Protein AF-E9DDP8-F1 (afdb_monomer_lite)

InterPro domains:
  IPR029489 O-GlcNAc transferase, C-terminal [PF13844] (54-257)

Radius of gyration: 19.77 Å; chains: 1; bounding box: 50×33×63 Å

Sequence (279 aa):
MRMNGVYGERIVFTRHTFFCCDHRQSAPDAQGKRLTWEEEQRNRWEMRKELFPNLPDDTIIFGNFNQLYKIEPTTFRSWLRILARIPNAILWLLRFPDLGEQNLRQSAVAWAGEGTASRIIFTDVAPKHAHISRARICDLFLDTPECNAHTTSADILWSGTPLITLPRYKYKMCSRMASSILTSALPQNAAGREAAAELITSSEEEYENNAIRLGLDMKYDPNGSGRARGRLFELRKMLFLNRWESKLFDTRRWVNDVETAYEAVWRKWVKGEEGDIWL

Structure (mmCIF, N/CA/C/O backbone):
data_AF-E9DDP8-F1
#
_entry.id   AF-E9DDP8-F1
#
loop_
_atom_site.group_PDB
_atom_site.id
_atom_site.type_symbol
_atom_site.label_atom_id
_atom_site.label_alt_id
_atom_site.label_comp_id
_atom_site.label_asym_id
_atom_site.label_entity_id
_atom_site.label_seq_id
_atom_site.pdbx_PDB_ins_code
_atom_site.Cartn_x
_atom_site.Cartn_y
_atom_site.Cartn_z
_atom_site.occupancy
_atom_site.B_iso_or_equiv
_atom_site.auth_seq_id
_atom_site.auth_comp_id
_atom_site.auth_asym_id
_atom_site.auth_atom_id
_atom_site.pdbx_PDB_model_num
ATOM 1 N N . MET A 1 1 ? 14.170 7.095 -18.918 1.00 47.56 1 MET A N 1
ATOM 2 C CA . MET A 1 1 ? 15.334 7.419 -18.057 1.00 47.56 1 MET A CA 1
ATOM 3 C C . MET A 1 1 ? 16.293 6.240 -18.147 1.00 47.56 1 MET A C 1
ATOM 5 O O . MET A 1 1 ? 15.851 5.138 -17.863 1.00 47.56 1 MET A O 1
ATOM 9 N N . ARG A 1 2 ? 17.529 6.412 -18.636 1.00 48.56 2 ARG A N 1
ATOM 10 C CA . ARG A 1 2 ? 18.454 5.277 -18.827 1.00 48.56 2 ARG A CA 1
ATOM 11 C C . ARG A 1 2 ? 18.944 4.773 -17.464 1.00 48.56 2 ARG A C 1
ATOM 13 O O . ARG A 1 2 ? 19.494 5.561 -16.702 1.00 48.56 2 ARG A O 1
ATOM 20 N N . MET A 1 3 ? 18.760 3.487 -17.171 1.00 61.06 3 MET A N 1
ATOM 21 C CA . MET A 1 3 ? 19.266 2.809 -15.962 1.00 61.06 3 MET A CA 1
ATOM 22 C C . MET A 1 3 ? 20.751 2.408 -16.087 1.00 61.06 3 MET A C 1
ATOM 24 O O . MET A 1 3 ? 21.215 1.492 -15.409 1.00 61.06 3 MET A O 1
ATOM 28 N N . ASN A 1 4 ? 21.491 3.082 -16.975 1.00 57.47 4 ASN A N 1
ATOM 29 C CA . ASN A 1 4 ? 22.852 2.724 -17.358 1.00 57.47 4 ASN A CA 1
ATOM 30 C C . ASN A 1 4 ? 23.760 2.579 -16.128 1.00 57.47 4 ASN A C 1
ATOM 32 O O . ASN A 1 4 ? 23.922 3.528 -15.363 1.00 57.47 4 ASN A O 1
ATOM 36 N N . GLY A 1 5 ? 24.372 1.401 -15.988 1.00 70.75 5 GLY A N 1
ATOM 37 C CA . GLY A 1 5 ? 25.417 1.117 -15.002 1.00 70.75 5 GLY A CA 1
ATOM 38 C C . GLY A 1 5 ? 24.956 0.467 -13.695 1.00 70.75 5 GLY A C 1
ATOM 39 O O . GLY A 1 5 ? 25.817 0.102 -12.904 1.00 70.75 5 GLY A O 1
ATOM 40 N N . VAL A 1 6 ? 23.647 0.299 -13.455 1.00 85.50 6 VAL A N 1
ATOM 41 C CA . VAL A 1 6 ? 23.146 -0.404 -12.248 1.00 85.50 6 VAL A CA 1
ATOM 42 C C . VAL A 1 6 ? 22.819 -1.873 -12.520 1.00 85.50 6 VAL A C 1
ATOM 44 O O . VAL A 1 6 ? 23.045 -2.717 -11.660 1.00 85.50 6 VAL A O 1
ATOM 47 N N . TYR A 1 7 ? 22.309 -2.175 -13.712 1.00 88.12 7 TYR A N 1
ATOM 48 C CA . TYR A 1 7 ? 22.003 -3.533 -14.161 1.00 88.12 7 TYR A CA 1
ATOM 49 C C . TYR A 1 7 ? 22.984 -3.919 -15.265 1.00 88.12 7 TYR A C 1
ATOM 51 O O . TYR A 1 7 ? 23.282 -3.096 -16.137 1.00 88.12 7 TYR A O 1
ATOM 59 N N . GLY A 1 8 ? 23.514 -5.142 -15.197 1.00 90.06 8 GLY A N 1
ATOM 60 C CA . GLY A 1 8 ? 24.380 -5.687 -16.248 1.00 90.06 8 GLY A CA 1
ATOM 61 C C . GLY A 1 8 ? 23.575 -6.121 -17.474 1.00 90.06 8 GLY A C 1
ATOM 62 O O . GLY A 1 8 ? 24.086 -6.153 -18.590 1.00 90.06 8 GLY A O 1
ATOM 63 N N . GLU A 1 9 ? 22.298 -6.418 -17.261 1.00 91.38 9 GLU A N 1
ATOM 64 C CA . GLU A 1 9 ? 21.330 -6.830 -18.259 1.00 91.38 9 GLU A CA 1
ATOM 65 C C . GLU A 1 9 ? 20.768 -5.638 -19.046 1.00 91.38 9 GLU A C 1
ATOM 67 O O . GLU A 1 9 ? 20.687 -4.506 -18.561 1.00 91.38 9 GLU A O 1
ATOM 72 N N . ARG A 1 10 ? 20.307 -5.909 -20.272 1.00 91.50 10 ARG A N 1
ATOM 73 C CA . ARG A 1 10 ? 19.434 -4.985 -21.009 1.00 91.50 10 ARG A CA 1
ATOM 74 C C . ARG A 1 10 ? 18.014 -5.115 -20.487 1.00 91.50 10 ARG A C 1
ATOM 76 O O . ARG A 1 10 ? 17.553 -6.220 -20.207 1.00 91.50 10 ARG A O 1
ATOM 83 N N . ILE A 1 11 ? 17.312 -3.995 -20.386 1.00 91.94 11 ILE A N 1
ATOM 84 C CA . ILE A 1 11 ? 16.021 -3.958 -19.700 1.00 91.94 11 ILE A CA 1
ATOM 85 C C . ILE A 1 11 ? 14.883 -3.859 -20.705 1.00 91.94 11 ILE A C 1
ATOM 87 O O . ILE A 1 11 ? 14.923 -3.071 -21.650 1.00 91.94 11 ILE A O 1
ATOM 91 N N . VAL A 1 12 ? 13.841 -4.652 -20.467 1.00 93.38 12 VAL A N 1
ATOM 92 C CA . VAL A 1 12 ? 12.552 -4.530 -21.146 1.00 93.38 12 VAL A CA 1
ATOM 93 C C . VAL A 1 12 ? 11.610 -3.739 -20.244 1.00 93.38 12 VAL A C 1
ATOM 95 O O . VAL A 1 12 ? 11.222 -4.199 -19.172 1.00 93.38 12 VAL A O 1
ATOM 98 N N . PHE A 1 13 ? 11.235 -2.544 -20.684 1.00 92.56 13 PHE A N 1
ATOM 99 C CA . PHE A 1 13 ? 10.266 -1.690 -20.012 1.00 92.56 13 PHE A CA 1
ATOM 100 C C . PHE A 1 13 ? 8.867 -1.993 -20.549 1.00 92.56 13 PHE A C 1
ATOM 102 O O . PHE A 1 13 ? 8.567 -1.727 -21.714 1.00 92.56 13 PHE A O 1
ATOM 109 N N . THR A 1 14 ? 8.018 -2.568 -19.697 1.00 89.31 14 THR A N 1
ATOM 110 C CA . THR A 1 14 ? 6.622 -2.870 -20.029 1.00 89.31 14 THR A CA 1
ATOM 111 C C . THR A 1 14 ? 5.736 -1.628 -19.907 1.00 89.31 14 THR A C 1
ATOM 113 O O . THR A 1 14 ? 6.066 -0.680 -19.195 1.00 89.31 14 THR A O 1
ATOM 116 N N . ARG A 1 15 ? 4.581 -1.633 -20.585 1.00 90.81 15 ARG A N 1
ATOM 117 C CA . ARG A 1 15 ? 3.687 -0.461 -20.698 1.00 90.81 15 ARG A CA 1
ATOM 118 C C . ARG A 1 15 ? 3.097 0.034 -19.377 1.00 90.81 15 ARG A C 1
ATOM 120 O O . ARG A 1 15 ? 2.822 1.220 -19.234 1.00 90.81 15 ARG A O 1
ATOM 127 N N . HIS A 1 16 ? 2.840 -0.877 -18.441 1.00 89.38 16 HIS A N 1
ATOM 128 C CA . HIS A 1 16 ? 2.130 -0.578 -17.194 1.00 89.38 16 HIS A CA 1
ATOM 129 C C . HIS A 1 16 ? 2.924 -1.062 -15.977 1.00 89.38 16 HIS A C 1
ATOM 131 O O . HIS A 1 16 ? 3.622 -0.292 -15.319 1.00 89.38 16 HIS A O 1
ATOM 137 N N . THR A 1 17 ? 2.859 -2.362 -15.698 1.00 91.44 17 THR A N 1
ATOM 138 C CA . THR A 1 17 ? 3.670 -3.024 -14.681 1.00 91.44 17 THR A CA 1
ATOM 139 C C . THR A 1 17 ? 4.231 -4.312 -15.257 1.00 91.44 17 THR A C 1
ATOM 141 O O . THR A 1 17 ? 3.609 -4.954 -16.104 1.00 91.44 17 THR A O 1
ATOM 144 N N . PHE A 1 18 ? 5.429 -4.693 -14.826 1.00 91.00 18 PHE A N 1
ATOM 145 C CA . PHE A 1 18 ? 5.988 -5.999 -15.169 1.00 91.00 18 PHE A CA 1
ATOM 146 C C . PHE A 1 18 ? 5.394 -7.118 -14.304 1.00 91.00 18 PHE A C 1
ATOM 148 O O . PHE A 1 18 ? 5.602 -8.290 -14.595 1.00 91.00 18 PHE A O 1
ATOM 155 N N . PHE A 1 19 ? 4.652 -6.773 -13.249 1.00 94.56 19 PHE A N 1
ATOM 156 C CA . PHE A 1 19 ? 4.038 -7.746 -12.363 1.00 94.56 19 PHE A CA 1
ATOM 157 C C . PHE A 1 19 ? 2.811 -8.391 -13.021 1.00 94.56 19 PHE A C 1
ATOM 159 O O . PHE A 1 19 ? 1.872 -7.698 -13.408 1.00 94.56 19 PHE A O 1
ATOM 166 N N . CYS A 1 20 ? 2.815 -9.720 -13.119 1.00 94.31 20 CYS A N 1
ATOM 167 C CA . CYS A 1 20 ? 1.672 -10.507 -13.568 1.00 94.31 20 CYS A CA 1
ATOM 168 C C . CYS A 1 20 ? 0.956 -11.126 -12.367 1.00 94.31 20 CYS A C 1
ATOM 170 O O . CYS A 1 20 ? 1.597 -11.627 -11.443 1.00 94.31 20 CYS A O 1
ATOM 172 N N . CYS A 1 21 ? -0.372 -11.147 -12.409 1.00 93.38 21 CYS A N 1
ATOM 173 C CA . CYS A 1 21 ? -1.202 -11.844 -11.435 1.00 93.38 21 CYS A CA 1
ATOM 174 C C . CYS A 1 21 ? -2.474 -12.388 -12.088 1.00 93.38 21 CYS A C 1
ATOM 176 O O . CYS A 1 21 ? -2.762 -12.081 -13.246 1.00 93.38 21 CYS A O 1
ATOM 178 N N . ASP A 1 22 ? -3.199 -13.224 -11.351 1.00 90.75 22 ASP A N 1
ATOM 179 C CA . ASP A 1 22 ? -4.376 -13.961 -11.809 1.00 90.75 22 ASP A CA 1
ATOM 180 C C . ASP A 1 22 ? -5.648 -13.615 -11.020 1.00 90.75 22 ASP A C 1
ATOM 182 O O . ASP A 1 22 ? -6.668 -14.279 -11.195 1.00 90.75 22 ASP A O 1
ATOM 186 N N . HIS A 1 23 ? -5.620 -12.590 -10.154 1.00 91.62 23 HIS A N 1
ATOM 187 C CA . HIS A 1 23 ? -6.730 -12.287 -9.240 1.00 91.62 23 HIS A CA 1
ATOM 188 C C . HIS A 1 23 ? -8.076 -12.159 -9.956 1.00 91.62 23 HIS A C 1
ATOM 190 O O . HIS A 1 23 ? -9.080 -12.648 -9.455 1.00 91.62 23 HIS A O 1
ATOM 196 N N . ARG A 1 24 ? -8.115 -11.569 -11.157 1.00 90.75 24 ARG A N 1
ATOM 197 C CA . ARG A 1 24 ? -9.356 -11.438 -11.936 1.00 90.75 24 ARG A CA 1
ATOM 198 C C . ARG A 1 24 ? -9.929 -12.777 -12.395 1.00 90.75 24 ARG A C 1
ATOM 200 O O . ARG A 1 24 ? -11.136 -12.879 -12.587 1.00 90.75 24 ARG A O 1
ATOM 207 N N . GLN A 1 25 ? -9.081 -13.772 -12.614 1.00 88.94 25 GLN A N 1
ATOM 208 C CA . GLN A 1 25 ? -9.444 -15.090 -13.121 1.00 88.94 25 GLN A CA 1
ATOM 209 C C . GLN A 1 25 ? -9.713 -16.083 -11.992 1.00 88.94 25 GLN A C 1
ATOM 211 O O . GLN A 1 25 ? -10.537 -16.977 -12.170 1.00 88.94 25 GLN A O 1
ATOM 216 N N . SER A 1 26 ? -9.027 -15.937 -10.856 1.00 86.31 26 SER A N 1
ATOM 217 C CA . SER A 1 26 ? -9.104 -16.869 -9.727 1.00 86.31 26 SER A CA 1
ATOM 218 C C . SER A 1 26 ? -9.925 -16.363 -8.543 1.00 86.31 26 SER A C 1
ATOM 220 O O . SER A 1 26 ? -10.173 -17.132 -7.612 1.00 86.31 26 SER A O 1
ATOM 222 N N . ALA A 1 27 ? -10.379 -15.104 -8.553 1.00 83.44 27 ALA A N 1
ATOM 223 C CA . ALA A 1 27 ? -11.245 -14.600 -7.495 1.00 83.44 27 ALA A CA 1
ATOM 224 C C . ALA A 1 27 ? -12.552 -15.411 -7.398 1.00 83.44 27 ALA A C 1
ATOM 226 O O . ALA A 1 27 ? -13.111 -15.799 -8.427 1.00 83.44 27 ALA A O 1
ATOM 227 N N . PRO A 1 28 ? -13.096 -15.622 -6.185 1.00 78.06 28 PRO A N 1
ATOM 228 C CA . PRO A 1 28 ? -14.352 -16.353 -6.005 1.00 78.06 28 PRO A CA 1
ATOM 229 C C . PRO A 1 28 ? -15.530 -15.776 -6.808 1.00 78.06 28 PRO A C 1
ATOM 231 O O . PRO A 1 28 ? -16.418 -16.513 -7.225 1.00 78.06 28 PRO A O 1
ATOM 234 N N . ASP A 1 29 ? -15.528 -14.463 -7.056 1.00 78.19 29 ASP A N 1
ATOM 235 C CA . ASP A 1 29 ? -16.536 -13.742 -7.837 1.00 78.19 29 ASP A CA 1
ATOM 236 C C . ASP A 1 29 ? -16.182 -13.602 -9.334 1.00 78.19 29 ASP A C 1
ATOM 238 O O . ASP A 1 29 ? -16.907 -12.936 -10.071 1.00 78.19 29 ASP A O 1
ATOM 242 N N . ALA A 1 30 ? -15.121 -14.261 -9.823 1.00 80.31 30 ALA A N 1
ATOM 243 C CA . ALA A 1 30 ? -14.699 -14.214 -11.230 1.00 80.31 30 ALA A CA 1
ATOM 244 C C . ALA A 1 30 ? -15.727 -14.810 -12.205 1.00 80.31 30 ALA A C 1
ATOM 246 O O . ALA A 1 30 ? -15.862 -14.323 -13.329 1.00 80.31 30 ALA A O 1
ATOM 247 N N . GLN A 1 31 ? -16.460 -15.843 -11.779 1.00 75.50 31 GLN A N 1
ATOM 248 C CA . GLN A 1 31 ? -17.498 -16.508 -12.582 1.00 75.50 31 GLN A CA 1
ATOM 249 C C . GLN A 1 31 ? -18.927 -16.201 -12.101 1.00 75.50 31 GLN A C 1
ATOM 251 O O . GLN A 1 31 ? -19.891 -16.736 -12.646 1.00 75.50 31 GLN A O 1
ATOM 256 N N . GLY A 1 32 ? -19.074 -15.357 -11.076 1.00 74.81 32 GLY A N 1
ATOM 257 C CA . GLY A 1 32 ? -20.343 -15.092 -10.402 1.00 74.81 32 GLY A CA 1
ATOM 258 C C . GLY A 1 32 ? -20.871 -13.671 -10.596 1.00 74.81 32 GLY A C 1
ATOM 259 O O . GLY A 1 32 ? -20.329 -12.858 -11.347 1.00 74.81 32 GLY A O 1
ATOM 260 N N . LYS A 1 33 ? -21.950 -13.354 -9.871 1.00 82.88 33 LYS A N 1
ATOM 261 C CA . LYS A 1 33 ? -22.433 -11.976 -9.739 1.00 82.88 33 LYS A CA 1
ATOM 262 C C . LYS A 1 33 ? -21.336 -11.139 -9.077 1.00 82.88 33 LYS A C 1
ATOM 264 O O . LYS A 1 33 ? -20.910 -11.442 -7.965 1.00 82.88 33 LYS A O 1
ATOM 269 N N . ARG A 1 34 ? -20.926 -10.057 -9.740 1.00 88.12 34 ARG A N 1
ATOM 270 C CA . ARG A 1 34 ? -20.020 -9.069 -9.145 1.00 88.12 34 ARG A CA 1
ATOM 271 C C . ARG A 1 34 ? -20.724 -8.354 -7.997 1.00 88.12 34 ARG A C 1
ATOM 273 O O . ARG A 1 34 ? -21.868 -7.925 -8.152 1.00 88.12 34 ARG A O 1
ATOM 280 N N . LEU A 1 35 ? -20.020 -8.211 -6.879 1.00 90.50 35 LEU A N 1
ATOM 281 C CA . LEU A 1 35 ? -20.524 -7.484 -5.719 1.00 90.50 35 LEU A CA 1
ATOM 282 C C . LEU A 1 35 ? -20.742 -6.006 -6.059 1.00 90.50 35 LEU A C 1
ATOM 284 O O . LEU A 1 35 ? -19.904 -5.382 -6.718 1.00 90.50 35 LEU A O 1
ATOM 288 N N . THR A 1 36 ? -21.844 -5.431 -5.580 1.00 94.19 36 THR A N 1
ATOM 289 C CA . THR A 1 36 ? -21.993 -3.971 -5.552 1.00 94.19 36 THR A CA 1
ATOM 290 C C . THR A 1 36 ? -21.111 -3.366 -4.460 1.00 94.19 36 THR A C 1
ATOM 292 O O . THR A 1 36 ? -20.622 -4.057 -3.564 1.00 94.19 36 THR A O 1
ATOM 295 N N . TRP A 1 37 ? -20.913 -2.049 -4.504 1.00 94.50 37 TRP A N 1
ATOM 296 C CA . TRP A 1 37 ? -20.167 -1.339 -3.465 1.00 94.50 37 TRP A CA 1
ATOM 297 C C . TRP A 1 37 ? -20.834 -1.445 -2.084 1.00 94.50 37 TRP A C 1
ATOM 299 O O . TRP A 1 37 ? -20.160 -1.510 -1.059 1.00 94.50 37 TRP A O 1
ATOM 309 N N . GLU A 1 38 ? -22.162 -1.470 -2.039 1.00 94.69 38 GLU A N 1
ATOM 310 C CA . GLU A 1 38 ? -22.944 -1.618 -0.811 1.00 94.69 38 GLU A CA 1
ATOM 311 C C . GLU A 1 38 ? -22.824 -3.037 -0.241 1.00 94.69 38 GLU A C 1
ATOM 313 O O . GLU A 1 38 ? -22.677 -3.201 0.970 1.00 9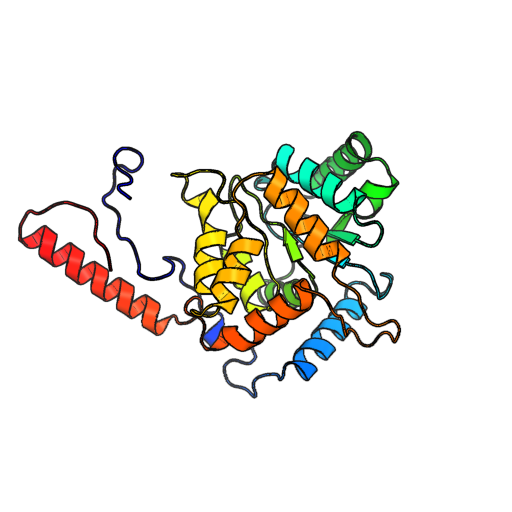4.69 38 GLU A O 1
ATOM 318 N N . GLU A 1 39 ? -22.839 -4.058 -1.107 1.00 93.94 39 GLU A N 1
ATOM 319 C CA . GLU A 1 39 ? -22.588 -5.449 -0.716 1.00 93.94 39 GLU A CA 1
ATOM 320 C C . GLU A 1 39 ? -21.153 -5.620 -0.193 1.00 93.94 39 GLU A C 1
ATOM 322 O O . GLU A 1 39 ? -20.957 -6.221 0.861 1.00 93.94 39 GLU A O 1
ATOM 327 N N . GLU A 1 40 ? -20.154 -5.041 -0.870 1.00 93.38 40 GLU A N 1
ATOM 328 C CA . GLU A 1 40 ? -18.758 -5.051 -0.413 1.00 93.38 40 GLU A CA 1
ATOM 329 C C . GLU A 1 40 ? -18.595 -4.393 0.959 1.00 93.38 40 GLU A C 1
ATOM 331 O O . GLU A 1 40 ? -17.960 -4.971 1.838 1.00 93.38 40 GLU A O 1
ATOM 336 N N . GLN A 1 41 ? -19.184 -3.213 1.170 1.00 94.50 41 GLN A N 1
ATOM 337 C CA . GLN A 1 41 ? -19.118 -2.518 2.458 1.00 94.50 41 GLN A CA 1
ATOM 338 C C . GLN A 1 41 ? -19.690 -3.358 3.598 1.00 94.50 41 GLN A C 1
ATOM 340 O O . GLN A 1 41 ? -19.057 -3.465 4.649 1.00 94.50 41 GLN A O 1
ATOM 345 N N . ARG A 1 42 ? -20.862 -3.972 3.388 1.00 94.19 42 ARG A N 1
ATOM 346 C CA . ARG A 1 42 ? -21.484 -4.846 4.388 1.00 94.19 42 ARG A CA 1
ATOM 347 C C . ARG A 1 42 ? -20.591 -6.047 4.688 1.00 94.19 42 ARG A C 1
ATOM 349 O O . ARG A 1 42 ? -20.253 -6.273 5.844 1.00 94.19 42 ARG A O 1
ATOM 356 N N . ASN A 1 43 ? -20.134 -6.746 3.650 1.00 92.75 43 ASN A N 1
ATOM 357 C CA . ASN A 1 43 ? -19.285 -7.927 3.797 1.00 92.75 43 ASN A CA 1
ATOM 358 C C . ASN A 1 43 ? -17.949 -7.592 4.492 1.00 92.75 43 ASN A C 1
ATOM 360 O O . ASN A 1 43 ? -17.443 -8.367 5.304 1.00 92.75 43 ASN A O 1
ATOM 364 N N . ARG A 1 44 ? -17.361 -6.426 4.191 1.00 93.94 44 ARG A N 1
ATOM 365 C CA . ARG A 1 44 ? -16.167 -5.914 4.875 1.00 93.94 44 ARG A CA 1
ATOM 366 C C . ARG A 1 44 ? -16.440 -5.662 6.356 1.00 93.94 44 ARG A C 1
ATOM 368 O O . ARG A 1 44 ? -15.598 -5.990 7.188 1.00 93.94 44 ARG A O 1
ATOM 375 N N . TRP A 1 45 ? -17.577 -5.056 6.683 1.00 95.19 45 TRP A N 1
ATOM 376 C CA . TRP A 1 45 ? -17.932 -4.738 8.062 1.00 95.19 45 TRP A CA 1
ATOM 377 C C . TRP A 1 45 ? -18.206 -5.983 8.905 1.00 95.19 45 TRP A C 1
ATOM 379 O O . TRP A 1 45 ? -17.655 -6.104 9.997 1.00 95.19 45 TRP A O 1
ATOM 389 N N . GLU A 1 46 ? -18.975 -6.933 8.374 1.00 94.44 46 GLU A N 1
ATOM 390 C CA . GLU A 1 46 ? -19.229 -8.231 9.012 1.00 94.44 46 GLU A CA 1
ATOM 391 C C . GLU A 1 46 ? -17.909 -8.944 9.332 1.00 94.44 46 GLU A C 1
ATOM 393 O O . GLU A 1 46 ? -17.661 -9.316 10.477 1.00 94.44 46 GLU A O 1
ATOM 398 N N . MET A 1 47 ? -16.997 -9.009 8.358 1.00 93.38 47 MET A N 1
ATOM 399 C CA . MET A 1 47 ? -15.675 -9.609 8.548 1.00 93.38 47 MET A CA 1
ATOM 400 C C . MET A 1 47 ? -14.815 -8.865 9.571 1.00 93.38 47 MET A C 1
ATOM 402 O O . MET A 1 47 ? -14.054 -9.479 10.316 1.00 93.38 47 MET A O 1
ATOM 406 N N . ARG A 1 48 ? -14.916 -7.531 9.618 1.00 94.50 48 ARG A N 1
ATOM 407 C CA . ARG A 1 48 ? -14.213 -6.724 10.620 1.00 94.50 48 ARG A CA 1
ATOM 408 C C . ARG A 1 48 ? -14.704 -7.061 12.026 1.00 94.50 48 ARG A C 1
ATOM 410 O O . ARG A 1 48 ? -13.880 -7.156 12.930 1.00 94.50 48 ARG A O 1
ATOM 417 N N . LYS A 1 49 ? -16.011 -7.264 12.204 1.00 94.31 49 LYS A N 1
ATOM 418 C CA . LYS A 1 49 ? -16.609 -7.659 13.487 1.00 94.31 49 LYS A CA 1
ATOM 419 C C . LYS A 1 49 ? -16.310 -9.101 13.872 1.00 94.31 49 LYS A C 1
ATOM 421 O O . LYS A 1 49 ? -16.113 -9.365 15.051 1.00 94.31 49 LYS A O 1
ATOM 426 N N . GLU A 1 50 ? -16.207 -10.001 12.902 1.00 93.19 50 GLU A N 1
ATOM 427 C CA . GLU A 1 50 ? -15.774 -11.378 13.139 1.00 93.19 50 GLU A CA 1
ATOM 428 C C . GLU A 1 50 ? -14.308 -11.440 13.591 1.00 93.19 50 GLU A C 1
ATOM 430 O O . GLU A 1 50 ? -13.990 -12.090 14.585 1.00 93.19 50 GLU A O 1
ATOM 435 N N . LEU A 1 51 ? -13.408 -10.740 12.888 1.00 91.50 51 LEU A N 1
ATOM 436 C CA . LEU A 1 51 ? -11.973 -10.815 13.172 1.00 91.50 51 LEU A CA 1
ATOM 437 C C . LEU A 1 51 ? -11.563 -9.984 14.395 1.00 91.50 51 LEU A C 1
ATOM 439 O O . LEU A 1 51 ? -10.644 -10.361 15.120 1.00 91.50 51 LEU A O 1
ATOM 443 N N . PHE A 1 52 ? -12.234 -8.855 14.620 1.00 93.50 52 PHE A N 1
ATOM 444 C CA . PHE A 1 52 ? -11.928 -7.915 15.693 1.00 93.50 52 PHE A CA 1
ATOM 445 C C . PHE A 1 52 ? -13.193 -7.492 16.463 1.00 93.50 52 PHE A C 1
ATOM 447 O O . PHE A 1 52 ? -13.561 -6.313 16.451 1.00 93.50 52 PHE A O 1
ATOM 454 N N . PRO A 1 53 ? -13.852 -8.423 17.180 1.00 94.00 53 PRO A N 1
ATOM 455 C CA . PRO A 1 53 ? -15.128 -8.161 17.858 1.00 94.00 53 PRO A CA 1
ATOM 456 C C . PRO A 1 53 ? -15.029 -7.089 18.949 1.00 94.00 53 PRO A C 1
ATOM 458 O O . PRO A 1 53 ? -16.003 -6.394 19.224 1.00 94.00 53 PRO A O 1
ATOM 461 N N . ASN A 1 54 ? -13.842 -6.928 19.537 1.00 94.38 54 ASN A N 1
ATOM 462 C CA . ASN A 1 54 ? -13.597 -6.014 20.652 1.00 94.38 54 ASN A CA 1
ATOM 463 C C . ASN A 1 54 ? -13.081 -4.635 20.213 1.00 94.38 54 ASN A C 1
ATOM 465 O O . ASN A 1 54 ? -12.847 -3.783 21.068 1.00 94.38 54 ASN A O 1
ATOM 469 N N . LEU A 1 55 ? -12.853 -4.405 18.912 1.00 95.12 55 LEU A N 1
ATOM 470 C CA . LEU A 1 55 ? -12.424 -3.087 18.445 1.00 95.12 55 LEU A CA 1
ATOM 471 C C . LEU A 1 55 ? -13.615 -2.122 18.369 1.00 95.12 55 LEU A C 1
ATOM 473 O O . LEU A 1 55 ? -14.644 -2.480 17.780 1.00 95.12 55 LEU A O 1
ATOM 477 N N . PRO A 1 56 ? -13.457 -0.882 18.872 1.00 95.25 56 PRO A N 1
ATOM 478 C CA . PRO A 1 56 ? -14.421 0.185 18.647 1.00 95.25 56 PRO A CA 1
ATOM 479 C C . PRO A 1 56 ? -14.738 0.382 17.162 1.00 95.25 56 PRO A C 1
ATOM 481 O O . PRO A 1 56 ? -13.875 0.242 16.284 1.00 95.25 56 PRO A O 1
ATOM 484 N N . ASP A 1 57 ? -15.985 0.739 16.879 1.00 94.81 57 ASP A N 1
ATOM 485 C CA . ASP A 1 57 ? -16.518 0.869 15.521 1.00 94.81 57 ASP A CA 1
ATOM 486 C C . ASP A 1 57 ? -15.784 1.929 14.698 1.00 94.81 57 ASP A C 1
ATOM 488 O O . ASP A 1 57 ? -15.628 1.776 13.488 1.00 94.81 57 ASP A O 1
ATOM 492 N N . ASP A 1 58 ? -15.267 2.961 15.360 1.00 95.06 58 ASP A N 1
ATOM 493 C CA . ASP A 1 58 ? -14.535 4.064 14.751 1.00 95.06 58 ASP A CA 1
ATOM 494 C C . ASP A 1 58 ? -13.030 3.809 14.594 1.00 95.06 58 ASP A C 1
ATOM 496 O O . ASP A 1 58 ? -12.323 4.665 14.061 1.00 95.06 58 ASP A O 1
ATOM 500 N N . THR A 1 59 ? -12.539 2.639 15.018 1.00 97.31 59 THR A N 1
ATOM 501 C CA . THR A 1 59 ? -11.108 2.314 14.964 1.00 97.31 59 THR A CA 1
ATOM 502 C C . THR A 1 59 ? -10.593 2.355 13.526 1.00 97.31 59 THR A C 1
ATOM 504 O O . THR A 1 59 ? -11.205 1.784 12.620 1.00 97.31 59 THR A O 1
ATOM 507 N N . ILE A 1 60 ? -9.441 2.977 13.300 1.00 98.19 60 ILE A N 1
ATOM 508 C CA . ILE A 1 60 ? -8.764 2.938 11.998 1.00 98.19 60 ILE A CA 1
ATOM 509 C C . ILE A 1 60 ? -7.753 1.793 12.010 1.00 98.19 60 ILE A C 1
ATOM 511 O O . ILE A 1 60 ? -6.905 1.711 12.896 1.00 98.19 60 ILE A O 1
ATOM 515 N N . ILE A 1 61 ? -7.829 0.897 11.034 1.00 98.31 61 ILE A N 1
ATOM 516 C CA . ILE A 1 61 ? -6.951 -0.270 10.947 1.00 98.31 61 ILE A CA 1
ATOM 517 C C . ILE A 1 61 ? -5.863 -0.001 9.912 1.00 98.31 61 ILE A C 1
ATOM 519 O O . ILE A 1 61 ? -6.084 -0.171 8.713 1.00 98.31 61 ILE A O 1
ATOM 523 N N . PHE A 1 62 ? -4.670 0.375 10.365 1.00 98.75 62 PHE A N 1
ATOM 524 C CA . PHE A 1 62 ? -3.482 0.291 9.521 1.00 98.75 62 PHE A CA 1
ATOM 525 C C . PHE A 1 62 ? -2.976 -1.141 9.485 1.00 98.75 62 PHE A C 1
ATOM 527 O O . PHE A 1 62 ? -3.035 -1.840 10.493 1.00 98.75 62 PHE A O 1
ATOM 534 N N . GLY A 1 63 ? -2.471 -1.587 8.340 1.00 97.38 63 GLY A N 1
ATOM 535 C CA . GLY A 1 63 ? -2.003 -2.961 8.184 1.00 97.38 63 GLY A CA 1
ATOM 536 C C . GLY A 1 63 ? -0.689 -3.061 7.434 1.00 97.38 63 GLY A C 1
ATOM 537 O O . GLY A 1 63 ? -0.433 -2.299 6.502 1.00 97.38 63 GLY A O 1
ATOM 538 N N . ASN A 1 64 ? 0.118 -4.047 7.810 1.00 96.62 64 ASN A N 1
ATOM 539 C CA . ASN A 1 64 ? 1.218 -4.533 6.997 1.00 96.62 64 ASN A CA 1
ATOM 540 C C . ASN A 1 64 ? 1.327 -6.057 7.141 1.00 96.62 64 ASN A C 1
ATOM 542 O O . ASN A 1 64 ? 1.499 -6.588 8.236 1.00 96.62 64 ASN A O 1
ATOM 546 N N . PHE A 1 65 ? 1.240 -6.756 6.011 1.00 93.12 65 PHE A N 1
ATOM 547 C CA . PHE A 1 65 ? 1.263 -8.222 5.939 1.00 93.12 65 PHE A CA 1
ATOM 548 C C . PHE A 1 65 ? 2.500 -8.736 5.205 1.00 93.12 65 PHE A C 1
ATOM 550 O O . PHE A 1 65 ? 2.503 -9.816 4.615 1.00 93.12 65 PHE A O 1
ATOM 557 N N . ASN A 1 66 ? 3.552 -7.920 5.173 1.00 92.12 66 ASN A N 1
ATOM 558 C CA . ASN A 1 66 ? 4.837 -8.355 4.667 1.00 92.12 66 ASN A CA 1
ATOM 559 C C . ASN A 1 66 ? 5.544 -9.227 5.709 1.00 92.12 66 ASN A C 1
ATOM 561 O O . ASN A 1 66 ? 5.242 -9.218 6.899 1.00 92.12 66 ASN A O 1
ATOM 565 N N . GLN A 1 67 ? 6.537 -9.967 5.231 1.00 90.81 67 GLN A N 1
ATOM 566 C CA . GLN A 1 67 ? 7.484 -10.663 6.089 1.00 90.81 67 GLN A CA 1
ATOM 567 C C . GLN A 1 67 ? 8.259 -9.659 6.949 1.00 90.81 67 GLN A C 1
ATOM 569 O O . GLN A 1 67 ? 8.671 -8.609 6.447 1.00 90.81 67 GLN A O 1
ATOM 574 N N . LEU A 1 68 ? 8.510 -10.014 8.212 1.00 91.94 68 LEU A N 1
ATOM 575 C CA . LEU A 1 68 ? 9.124 -9.120 9.198 1.00 91.94 68 LEU A CA 1
ATOM 576 C C . LEU A 1 68 ? 10.449 -8.507 8.733 1.00 91.94 68 LEU A C 1
ATOM 578 O O . LEU A 1 68 ? 10.707 -7.343 9.015 1.00 91.94 68 LEU A O 1
ATOM 582 N N . TYR A 1 69 ? 11.266 -9.247 7.977 1.00 91.56 69 TYR A N 1
ATOM 583 C CA . TYR A 1 69 ? 12.559 -8.751 7.489 1.00 91.56 69 TYR A CA 1
ATOM 584 C C . TYR A 1 69 ? 12.444 -7.518 6.573 1.00 91.56 69 TYR A C 1
ATOM 586 O O . TYR A 1 69 ? 13.448 -6.864 6.310 1.00 91.56 69 TYR A O 1
ATOM 594 N N . LYS A 1 70 ? 11.246 -7.200 6.059 1.00 94.50 70 LYS A N 1
ATOM 595 C CA . LYS A 1 70 ? 11.000 -5.979 5.278 1.00 94.50 70 LYS A CA 1
ATOM 596 C C . LYS A 1 70 ? 10.756 -4.746 6.153 1.00 94.50 70 LYS A C 1
ATOM 598 O O . LYS A 1 70 ? 10.795 -3.630 5.640 1.00 94.50 70 LYS A O 1
ATOM 603 N N . ILE A 1 71 ? 10.480 -4.929 7.443 1.00 95.44 71 ILE A N 1
ATOM 604 C CA . ILE A 1 71 ? 10.193 -3.846 8.382 1.00 95.44 71 ILE A CA 1
ATOM 605 C C . ILE A 1 71 ? 11.516 -3.357 8.975 1.00 95.44 71 ILE A C 1
ATOM 607 O O . ILE A 1 71 ? 12.023 -3.903 9.953 1.00 95.44 71 ILE A O 1
ATOM 611 N N . GLU A 1 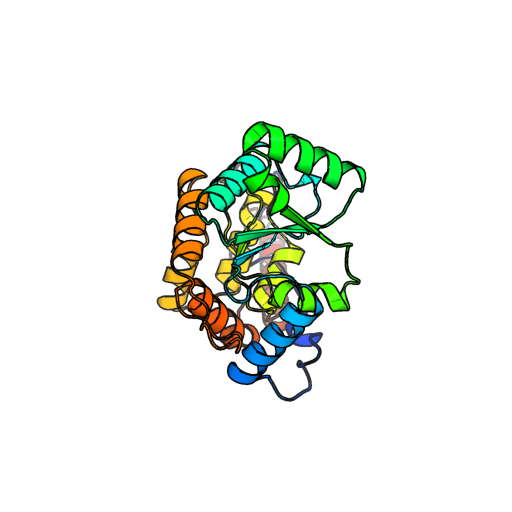72 ? 12.082 -2.308 8.382 1.00 94.62 72 GLU A N 1
ATOM 612 C CA . GLU A 1 72 ? 13.279 -1.671 8.933 1.00 94.62 72 GLU A CA 1
ATOM 613 C C . GLU A 1 72 ? 12.977 -0.872 10.211 1.00 94.62 72 GLU A C 1
ATOM 615 O O . GLU A 1 72 ? 11.880 -0.316 10.341 1.00 94.62 72 GLU A O 1
ATOM 620 N N . PRO A 1 73 ? 13.960 -0.697 11.116 1.00 96.00 73 PRO A N 1
ATOM 621 C CA . PRO A 1 73 ? 13.804 0.128 12.316 1.00 96.00 73 PRO A CA 1
ATOM 622 C C . PRO A 1 73 ? 13.275 1.544 12.043 1.00 96.00 73 PRO A C 1
ATOM 624 O O . PRO A 1 73 ? 12.447 2.052 12.799 1.00 96.00 73 PRO A O 1
ATOM 627 N N . THR A 1 74 ? 13.724 2.179 10.955 1.00 95.00 74 THR A N 1
ATOM 628 C CA . THR A 1 74 ? 13.269 3.517 10.535 1.00 95.00 74 THR A CA 1
ATOM 629 C C . THR A 1 74 ? 11.796 3.504 10.139 1.00 95.00 74 THR A C 1
ATOM 631 O O . THR A 1 74 ? 11.023 4.320 10.634 1.00 95.00 74 THR A O 1
ATOM 634 N N . THR A 1 75 ? 11.388 2.506 9.353 1.00 96.94 75 THR A N 1
ATOM 635 C CA . THR A 1 75 ? 9.997 2.311 8.919 1.00 96.94 75 THR A CA 1
ATOM 636 C C . THR A 1 75 ? 9.084 2.036 10.109 1.00 96.94 75 THR A C 1
ATOM 638 O O . THR A 1 75 ? 8.034 2.660 10.248 1.00 96.94 75 THR A O 1
ATOM 641 N N . PHE A 1 76 ? 9.506 1.160 11.025 1.00 98.19 76 PHE A N 1
ATOM 642 C CA . PHE A 1 76 ? 8.733 0.877 12.230 1.00 98.19 76 PHE A CA 1
ATOM 643 C C . PHE A 1 76 ? 8.571 2.127 13.099 1.00 98.19 76 PHE A C 1
ATOM 645 O O . PHE A 1 76 ? 7.473 2.428 13.561 1.00 98.19 76 PHE A O 1
ATOM 652 N N . ARG A 1 77 ? 9.635 2.923 13.259 1.00 97.94 77 ARG A N 1
ATOM 653 C CA . ARG A 1 77 ? 9.576 4.202 13.979 1.00 97.94 77 ARG A CA 1
ATOM 654 C C . ARG A 1 77 ? 8.618 5.199 13.321 1.00 97.94 77 ARG A C 1
ATOM 656 O O . ARG A 1 77 ? 7.954 5.946 14.038 1.00 97.94 77 ARG A O 1
ATOM 663 N N . SER A 1 78 ? 8.534 5.229 11.992 1.00 98.19 78 SER A N 1
ATOM 664 C CA . SER A 1 78 ? 7.533 6.020 11.265 1.00 98.19 78 SER A CA 1
ATOM 665 C C . SER A 1 78 ? 6.114 5.547 11.569 1.00 98.19 78 SER A C 1
ATOM 667 O O . SER A 1 78 ? 5.252 6.358 11.898 1.00 98.19 78 SER A O 1
ATOM 669 N N . TRP A 1 79 ? 5.868 4.235 11.569 1.00 98.75 79 TRP A N 1
ATOM 670 C CA . TRP A 1 79 ? 4.555 3.681 11.915 1.00 98.75 79 TRP A CA 1
ATOM 671 C C . TRP A 1 79 ? 4.139 3.990 13.353 1.00 98.75 79 TRP A C 1
ATOM 673 O O . TRP A 1 79 ? 2.989 4.353 13.582 1.00 98.75 79 TRP A O 1
ATOM 683 N N . LEU A 1 80 ? 5.065 3.931 14.314 1.00 98.75 80 LEU A N 1
ATOM 684 C CA . LEU A 1 80 ? 4.787 4.335 15.696 1.00 98.75 80 LEU A CA 1
ATOM 685 C C . LEU A 1 80 ? 4.419 5.821 15.799 1.00 98.75 80 LEU A C 1
ATOM 687 O O . LEU A 1 80 ? 3.506 6.171 16.544 1.00 98.75 80 LEU A O 1
ATOM 691 N N . ARG A 1 81 ? 5.083 6.696 15.030 1.00 98.69 81 ARG A N 1
ATOM 692 C CA . ARG A 1 81 ? 4.748 8.129 14.962 1.00 98.69 81 ARG A CA 1
ATOM 693 C C . ARG A 1 81 ? 3.368 8.364 14.352 1.00 98.69 81 ARG A C 1
ATOM 695 O O . ARG A 1 81 ? 2.590 9.130 14.917 1.00 98.69 81 ARG A O 1
ATOM 702 N N . ILE A 1 82 ? 3.034 7.670 13.263 1.00 98.81 82 ILE A N 1
ATOM 703 C CA . ILE A 1 82 ? 1.690 7.698 12.662 1.00 98.81 82 ILE A CA 1
ATOM 704 C C . ILE A 1 82 ? 0.646 7.271 13.704 1.00 98.81 82 ILE A C 1
ATOM 706 O O . ILE A 1 82 ? -0.330 7.982 13.945 1.00 98.81 82 ILE A O 1
ATOM 710 N N . LEU A 1 83 ? 0.888 6.143 14.375 1.00 98.69 83 LEU A N 1
ATOM 711 C CA . LEU A 1 83 ? -0.013 5.571 15.370 1.00 98.69 83 LEU A CA 1
ATOM 712 C C . LEU A 1 83 ? -0.203 6.507 16.574 1.00 98.69 83 LEU A C 1
ATOM 714 O O . LEU A 1 83 ? -1.324 6.691 17.042 1.00 98.69 83 LEU A O 1
ATOM 718 N N . ALA A 1 84 ? 0.859 7.153 17.060 1.00 98.31 84 ALA A N 1
ATOM 719 C CA . ALA A 1 84 ? 0.788 8.130 18.149 1.00 98.31 84 ALA A CA 1
ATOM 720 C C . ALA A 1 84 ? -0.056 9.370 17.794 1.00 98.31 84 ALA A C 1
ATOM 722 O O . ALA A 1 84 ? -0.692 9.954 18.669 1.00 98.31 84 ALA A O 1
ATOM 723 N N . ARG A 1 85 ? -0.095 9.765 16.515 1.00 98.50 85 ARG A N 1
ATOM 724 C CA . ARG A 1 85 ? -0.862 10.927 16.032 1.00 98.50 85 ARG A CA 1
ATOM 725 C C . ARG A 1 85 ? -2.335 10.629 15.761 1.00 98.50 85 ARG A C 1
ATOM 727 O O . ARG A 1 85 ? -3.110 11.575 15.641 1.00 98.50 85 ARG A O 1
ATOM 734 N N . ILE A 1 86 ? -2.722 9.355 15.690 1.00 98.25 86 ILE A N 1
ATOM 735 C CA . ILE A 1 86 ? -4.103 8.913 15.468 1.00 98.25 86 ILE A CA 1
ATOM 736 C C . ILE A 1 86 ? -4.512 8.001 16.635 1.00 98.25 86 ILE A C 1
ATOM 738 O O . ILE A 1 86 ? -4.295 6.789 16.576 1.00 98.25 86 ILE A O 1
ATOM 742 N N . PRO A 1 87 ? -5.071 8.559 17.727 1.00 95.88 87 PRO A N 1
ATOM 743 C CA . PRO A 1 87 ? -5.305 7.811 18.965 1.00 95.88 87 PRO A CA 1
ATOM 744 C C . PRO A 1 87 ? -6.240 6.605 18.817 1.00 95.88 87 PRO A C 1
ATOM 746 O O . PRO A 1 87 ? -6.056 5.608 19.508 1.00 95.88 87 PRO A O 1
ATOM 749 N N . ASN A 1 88 ? -7.205 6.672 17.896 1.00 96.31 88 ASN A N 1
ATOM 750 C CA . ASN A 1 88 ? -8.148 5.589 17.612 1.00 96.31 88 ASN A CA 1
ATOM 751 C C . ASN A 1 88 ? -7.672 4.644 16.490 1.00 96.31 88 ASN A C 1
ATOM 753 O O . ASN A 1 88 ? -8.459 3.843 15.997 1.00 96.31 88 ASN A O 1
ATOM 757 N N . ALA A 1 89 ? -6.411 4.723 16.054 1.00 98.50 89 ALA A N 1
ATOM 758 C CA . ALA A 1 89 ? -5.854 3.767 15.100 1.00 98.50 89 ALA A CA 1
ATOM 759 C C . ALA A 1 89 ? -5.171 2.585 15.798 1.00 98.50 89 ALA A C 1
ATOM 761 O O . ALA A 1 89 ? -4.640 2.723 16.903 1.00 98.50 89 ALA A O 1
ATOM 762 N N . ILE A 1 90 ? -5.121 1.452 15.102 1.00 98.69 90 ILE A N 1
ATOM 763 C CA . ILE A 1 90 ? -4.278 0.296 15.416 1.00 98.69 90 ILE A CA 1
ATOM 764 C C . ILE A 1 90 ? -3.316 0.012 14.261 1.00 98.69 90 ILE A C 1
ATOM 766 O O . ILE A 1 90 ? -3.568 0.408 13.121 1.00 98.69 90 ILE A O 1
ATOM 770 N N . LEU A 1 91 ? -2.238 -0.716 14.551 1.00 98.62 91 LEU A N 1
ATOM 771 C CA . LEU A 1 91 ? -1.354 -1.294 13.542 1.00 98.62 91 LEU A CA 1
ATOM 772 C C . LEU A 1 91 ? -1.465 -2.817 13.579 1.00 98.62 91 LEU A C 1
ATOM 774 O O . LEU A 1 91 ? -1.101 -3.449 14.567 1.00 98.62 91 LEU A O 1
ATOM 778 N N . TRP A 1 92 ? -1.945 -3.406 12.494 1.00 97.50 92 TRP A N 1
ATOM 779 C CA . TRP A 1 92 ? -2.129 -4.839 12.346 1.00 97.50 92 TRP A CA 1
ATOM 780 C C . TRP A 1 92 ? -0.971 -5.470 11.564 1.00 97.50 92 TRP A C 1
ATOM 782 O O . TRP A 1 92 ? -0.762 -5.167 10.387 1.00 97.50 92 TRP A O 1
ATOM 792 N N . LEU A 1 93 ? -0.231 -6.357 12.229 1.00 95.62 93 LEU A N 1
ATOM 793 C CA . LEU A 1 93 ? 0.927 -7.077 11.700 1.00 95.62 93 LEU A CA 1
ATOM 794 C C . LEU A 1 93 ? 0.709 -8.597 11.741 1.00 95.62 93 LEU A C 1
ATOM 796 O O . LEU A 1 93 ? -0.178 -9.112 12.427 1.00 95.62 93 LEU A O 1
ATOM 800 N N . LEU A 1 94 ? 1.550 -9.336 11.017 1.00 91.75 94 LEU A N 1
ATOM 801 C CA . LEU A 1 94 ? 1.581 -10.797 11.090 1.00 91.75 94 LEU A CA 1
ATOM 802 C C . LEU A 1 94 ? 2.458 -11.268 12.252 1.00 91.75 94 LEU A C 1
ATOM 804 O O . LEU A 1 94 ? 3.570 -10.773 12.443 1.00 91.75 94 LEU A O 1
ATOM 808 N N . ARG A 1 95 ? 1.987 -12.279 12.986 1.00 90.19 95 ARG A N 1
ATOM 809 C CA . ARG A 1 95 ? 2.786 -13.027 13.963 1.00 90.19 95 ARG A CA 1
ATOM 810 C C . ARG A 1 95 ? 3.695 -14.007 13.229 1.00 90.19 95 ARG A C 1
ATOM 812 O O . ARG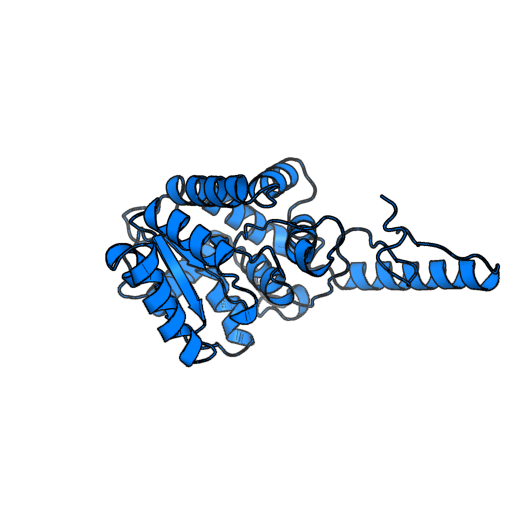 A 1 95 ? 3.407 -15.196 13.150 1.00 90.19 95 ARG A O 1
ATOM 819 N N . PHE A 1 96 ? 4.747 -13.493 12.598 1.00 83.25 96 PHE A N 1
ATOM 820 C CA . PHE A 1 96 ? 5.740 -14.340 11.949 1.00 83.25 96 PHE A CA 1
ATOM 821 C C . PHE A 1 96 ? 7.065 -13.602 11.699 1.00 83.25 96 PHE A C 1
ATOM 823 O O . PHE A 1 96 ? 7.058 -12.567 11.021 1.00 83.25 96 PHE A O 1
ATOM 830 N N . PRO A 1 97 ? 8.214 -14.139 12.158 1.00 85.94 97 PRO A N 1
ATOM 831 C CA . PRO A 1 97 ? 8.377 -15.290 13.063 1.00 85.94 97 PRO A CA 1
ATOM 832 C C . PRO A 1 97 ? 7.978 -14.955 14.517 1.00 85.94 97 PRO A C 1
ATOM 834 O O . PRO A 1 97 ? 7.883 -13.779 14.862 1.00 85.94 97 PRO A O 1
ATOM 837 N N . ASP A 1 98 ? 7.804 -15.961 15.383 1.00 79.69 98 ASP A N 1
ATOM 838 C CA . ASP A 1 98 ? 7.327 -15.784 16.774 1.00 79.69 98 ASP A CA 1
ATOM 839 C C . ASP A 1 98 ? 8.165 -14.786 17.591 1.00 79.69 98 ASP A 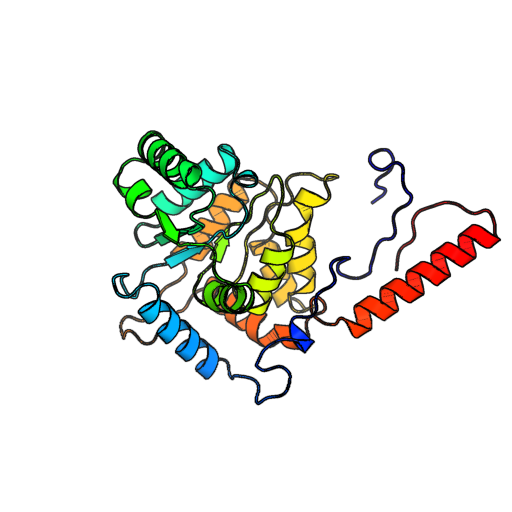C 1
ATOM 841 O O . ASP A 1 98 ? 7.625 -13.886 18.236 1.00 79.69 98 ASP A O 1
ATOM 845 N N . LEU A 1 99 ? 9.499 -14.867 17.494 1.00 87.50 99 LEU A N 1
ATOM 846 C CA . LEU A 1 99 ? 10.418 -13.925 18.157 1.00 87.50 99 LEU A CA 1
ATOM 847 C C . LEU A 1 99 ? 10.246 -12.474 17.673 1.00 87.50 99 LEU A C 1
ATOM 849 O O . LEU A 1 99 ? 10.623 -11.525 18.360 1.00 87.50 99 LEU A O 1
ATOM 853 N N . GLY A 1 100 ? 9.677 -12.295 16.483 1.00 90.19 100 GLY A N 1
ATOM 854 C CA . GLY A 1 100 ? 9.407 -11.000 15.886 1.00 90.19 100 GLY A CA 1
ATOM 855 C C . GLY A 1 100 ? 8.405 -10.163 16.668 1.00 90.19 100 GLY A C 1
ATOM 856 O O . GLY A 1 100 ? 8.639 -8.972 16.874 1.00 90.19 100 GLY A O 1
ATOM 857 N N . GLU A 1 101 ? 7.319 -10.780 17.144 1.00 92.88 101 GLU A N 1
ATOM 858 C CA . GLU A 1 101 ? 6.276 -10.080 17.904 1.00 92.88 101 GLU A CA 1
ATOM 859 C C . GLU A 1 101 ? 6.848 -9.489 19.199 1.00 92.88 101 GLU A C 1
ATOM 861 O O . GLU A 1 101 ? 6.666 -8.301 19.474 1.00 92.88 101 GLU A O 1
ATOM 866 N N . GLN A 1 102 ? 7.587 -10.292 19.970 1.00 93.81 102 GLN A N 1
ATOM 867 C CA . GLN A 1 102 ? 8.172 -9.848 21.235 1.00 93.81 102 GLN A CA 1
ATOM 868 C C . GLN A 1 102 ? 9.136 -8.670 21.029 1.00 93.81 102 GLN A C 1
ATOM 870 O O . GLN A 1 102 ? 9.037 -7.661 21.732 1.00 93.81 102 GLN A O 1
ATOM 875 N N . ASN A 1 103 ? 10.020 -8.762 20.031 1.00 95.25 103 ASN A N 1
ATOM 876 C CA . ASN A 1 103 ? 10.989 -7.708 19.727 1.00 95.25 103 ASN A CA 1
ATOM 877 C C . ASN A 1 103 ? 10.317 -6.411 19.256 1.00 95.25 103 ASN A C 1
ATOM 879 O O . ASN A 1 103 ? 10.716 -5.320 19.676 1.00 95.25 103 ASN A O 1
ATOM 883 N N . LEU A 1 104 ? 9.280 -6.509 18.418 1.00 96.62 104 LEU A N 1
ATOM 884 C CA . LEU A 1 104 ? 8.515 -5.343 17.973 1.00 96.62 104 LEU A CA 1
ATOM 885 C C . LEU A 1 104 ? 7.766 -4.681 19.131 1.00 96.62 104 LEU A C 1
ATOM 887 O O . LEU A 1 104 ? 7.796 -3.457 19.237 1.00 96.62 104 LEU A O 1
ATOM 891 N N . ARG A 1 105 ? 7.144 -5.460 20.027 1.00 96.25 105 ARG A N 1
ATOM 892 C CA . ARG A 1 105 ? 6.469 -4.919 21.219 1.00 96.25 105 ARG A CA 1
ATOM 893 C C . ARG A 1 105 ? 7.446 -4.193 22.138 1.00 96.25 105 ARG A C 1
ATOM 895 O O . ARG A 1 105 ? 7.191 -3.048 22.495 1.00 96.25 105 ARG A O 1
ATOM 902 N N . GLN A 1 106 ? 8.583 -4.809 22.464 1.00 97.00 106 GLN A N 1
ATOM 903 C CA . GLN A 1 106 ? 9.611 -4.178 23.302 1.00 97.00 106 GLN A CA 1
ATOM 904 C C . GLN A 1 106 ? 10.148 -2.891 22.666 1.00 97.00 106 GLN A C 1
ATOM 906 O O . GLN A 1 106 ? 10.242 -1.862 23.335 1.00 97.00 106 GLN A O 1
ATOM 911 N N . SER A 1 107 ? 10.430 -2.920 21.360 1.00 97.69 107 SER A N 1
ATOM 912 C CA . SER A 1 107 ? 10.874 -1.734 20.620 1.00 97.69 107 SER A CA 1
ATOM 913 C C . SER A 1 107 ? 9.807 -0.637 20.619 1.00 97.69 107 SER A C 1
ATOM 915 O O . SER A 1 107 ? 10.130 0.534 20.803 1.00 97.69 107 SER A O 1
ATOM 917 N N . ALA A 1 108 ? 8.530 -0.997 20.461 1.00 98.38 108 ALA A N 1
ATOM 918 C CA . ALA A 1 108 ? 7.424 -0.047 20.487 1.00 98.38 108 ALA A CA 1
ATOM 919 C C . ALA A 1 108 ? 7.259 0.620 21.854 1.00 98.38 108 ALA A C 1
ATOM 921 O O . ALA A 1 108 ? 7.117 1.840 21.912 1.00 98.38 108 ALA A O 1
ATOM 922 N N . VAL A 1 109 ? 7.335 -0.149 22.946 1.00 98.56 109 VAL A N 1
ATOM 923 C CA . VAL A 1 109 ? 7.298 0.400 24.311 1.00 98.56 109 VAL A CA 1
ATOM 924 C C . VAL A 1 109 ? 8.472 1.354 24.518 1.00 98.56 109 VAL A C 1
ATOM 926 O O . VAL A 1 109 ? 8.269 2.489 24.944 1.00 98.56 109 VAL A O 1
ATOM 929 N N . ALA A 1 110 ? 9.683 0.940 24.138 1.00 98.38 110 ALA A N 1
ATOM 930 C CA . ALA A 1 110 ? 10.885 1.752 24.297 1.00 98.38 110 ALA A CA 1
ATOM 931 C C . ALA A 1 110 ? 10.857 3.053 23.473 1.00 98.38 110 ALA A C 1
ATOM 933 O O . ALA A 1 110 ? 11.415 4.060 23.901 1.00 98.38 110 ALA A O 1
ATOM 934 N N . TRP A 1 111 ? 10.252 3.048 22.281 1.00 98.31 111 TRP A N 1
ATOM 935 C CA . TRP A 1 111 ? 10.284 4.200 21.369 1.00 98.31 111 TRP A CA 1
ATOM 936 C C . TRP A 1 111 ? 9.039 5.089 21.424 1.00 98.31 111 TRP A C 1
ATOM 938 O O . TRP A 1 111 ? 9.129 6.244 21.014 1.00 98.31 111 TRP A O 1
ATOM 948 N N . ALA A 1 112 ? 7.894 4.572 21.878 1.00 97.88 112 ALA A N 1
ATOM 949 C CA . ALA A 1 112 ? 6.604 5.269 21.816 1.00 97.88 112 ALA A CA 1
ATOM 950 C C . ALA A 1 112 ? 5.695 5.062 23.047 1.00 97.88 112 ALA A C 1
ATOM 952 O O . ALA A 1 112 ? 4.588 5.609 23.081 1.00 97.88 112 ALA A O 1
ATOM 953 N N . GLY A 1 113 ? 6.143 4.298 24.049 1.00 98.12 113 GLY A N 1
ATOM 954 C CA . GLY A 1 113 ? 5.406 4.027 25.283 1.00 98.12 113 GLY A CA 1
ATOM 955 C C . GLY A 1 113 ? 4.280 2.993 25.147 1.00 98.12 113 GLY A C 1
ATOM 956 O O . GLY A 1 113 ? 3.832 2.645 24.051 1.00 98.12 113 GLY A O 1
ATOM 957 N N . GLU A 1 114 ? 3.790 2.523 26.296 1.00 97.62 114 GLU A N 1
ATOM 958 C CA . GLU A 1 114 ? 2.797 1.439 26.405 1.00 97.62 114 GLU A CA 1
ATOM 959 C C . GLU A 1 114 ? 1.473 1.753 25.680 1.00 97.62 114 GLU A C 1
ATOM 961 O O . GLU A 1 114 ? 0.876 0.892 25.033 1.00 97.62 114 GLU A O 1
ATOM 966 N N . GLY A 1 115 ? 1.029 3.015 25.711 1.00 96.94 115 GLY A N 1
ATOM 967 C CA . GLY A 1 115 ? -0.219 3.435 25.061 1.00 96.94 115 GLY A CA 1
ATOM 968 C C . GLY A 1 115 ? -0.193 3.323 23.530 1.00 96.94 115 GLY A C 1
ATOM 969 O O . GLY A 1 115 ? -1.225 3.094 22.900 1.00 96.94 115 GLY A O 1
ATOM 970 N N . THR A 1 116 ? 0.981 3.448 22.906 1.00 98.06 116 THR A N 1
ATOM 971 C CA . THR A 1 116 ? 1.135 3.223 21.460 1.00 98.06 116 THR A CA 1
ATOM 972 C C . THR A 1 116 ? 1.409 1.751 21.171 1.00 98.06 116 THR A C 1
ATOM 974 O O . THR A 1 116 ? 0.808 1.187 20.260 1.00 98.06 116 THR A O 1
ATOM 977 N N . ALA A 1 117 ? 2.260 1.107 21.974 1.00 98.12 117 ALA A N 1
ATOM 978 C CA . ALA A 1 117 ? 2.625 -0.296 21.797 1.00 98.12 117 ALA A CA 1
ATOM 979 C C . ALA A 1 117 ? 1.431 -1.259 21.930 1.00 98.12 117 ALA A C 1
ATOM 981 O O . ALA A 1 117 ? 1.320 -2.211 21.157 1.00 98.12 117 ALA A O 1
ATOM 982 N N . SER A 1 118 ? 0.506 -0.992 22.856 1.00 97.50 118 SER A N 1
ATOM 983 C CA . SER A 1 118 ? -0.696 -1.813 23.076 1.00 97.50 118 SER A CA 1
ATOM 984 C C . SER A 1 118 ? -1.674 -1.820 21.892 1.00 97.50 118 SER A C 1
ATOM 986 O O . SER A 1 118 ? -2.483 -2.737 21.773 1.00 97.50 118 SER A O 1
ATOM 988 N N . ARG A 1 119 ? -1.565 -0.850 20.972 1.00 98.06 119 ARG A N 1
ATOM 989 C CA . ARG A 1 119 ? -2.377 -0.748 19.745 1.00 98.06 119 ARG A CA 1
ATOM 990 C C . ARG A 1 119 ? -1.764 -1.476 18.543 1.00 98.06 119 ARG A C 1
ATOM 992 O O . ARG A 1 119 ? -2.298 -1.390 17.437 1.00 98.06 119 ARG A O 1
ATOM 999 N N . ILE A 1 120 ? -0.659 -2.196 18.739 1.00 97.94 120 ILE A N 1
ATOM 1000 C CA . ILE A 1 120 ? -0.088 -3.095 17.732 1.00 97.94 120 ILE A CA 1
ATOM 1001 C C . ILE A 1 120 ? -0.680 -4.491 17.936 1.00 97.94 120 ILE A C 1
ATOM 1003 O O . ILE A 1 120 ? -0.484 -5.123 18.979 1.00 97.94 120 ILE A O 1
ATOM 1007 N N . ILE A 1 121 ? -1.411 -4.969 16.933 1.00 96.06 121 ILE A N 1
ATOM 1008 C CA . ILE A 1 121 ? -2.130 -6.242 16.964 1.00 96.06 121 ILE A CA 1
ATOM 1009 C C . ILE A 1 121 ? -1.458 -7.226 16.014 1.00 96.06 121 ILE A C 1
ATOM 1011 O O . ILE A 1 121 ? -1.185 -6.900 14.860 1.00 96.06 121 ILE A O 1
ATOM 1015 N N . PHE A 1 122 ? -1.233 -8.447 16.494 1.00 94.12 122 PHE A N 1
ATOM 1016 C CA . PHE A 1 122 ? -0.622 -9.527 15.728 1.00 94.12 122 PHE A CA 1
ATOM 1017 C C . PHE A 1 122 ? -1.620 -10.662 15.512 1.00 94.12 122 PHE A C 1
ATOM 1019 O O . PHE A 1 122 ? -2.281 -11.105 16.454 1.00 94.12 122 PHE A O 1
ATOM 1026 N N . THR A 1 123 ? -1.708 -11.157 14.279 1.00 91.12 123 THR A N 1
ATOM 1027 C CA . THR A 1 123 ? -2.486 -12.360 13.940 1.00 91.12 123 THR A CA 1
ATOM 1028 C C . THR A 1 123 ? -1.626 -13.362 13.190 1.00 91.12 123 THR A C 1
ATOM 1030 O O . THR A 1 123 ? -0.717 -12.964 12.462 1.00 91.12 123 THR A O 1
ATOM 1033 N N . ASP A 1 124 ? -1.961 -14.645 13.286 1.00 87.50 124 ASP A N 1
ATOM 1034 C CA . ASP A 1 124 ? -1.256 -15.692 12.546 1.00 87.50 124 ASP A CA 1
ATOM 1035 C C . ASP A 1 124 ? -1.413 -15.538 11.028 1.00 87.50 124 ASP A C 1
ATOM 1037 O O . ASP A 1 124 ? -2.386 -14.955 10.524 1.00 87.50 124 ASP A O 1
ATOM 1041 N N . VAL A 1 125 ? -0.446 -16.093 10.296 1.00 80.12 125 VAL A N 1
ATOM 1042 C CA . VAL A 1 125 ? -0.459 -16.124 8.832 1.00 80.12 125 VAL A CA 1
ATOM 1043 C C . VAL A 1 125 ? -1.656 -16.948 8.365 1.00 80.12 125 VAL A C 1
ATOM 1045 O O . VAL A 1 125 ? -1.765 -18.141 8.640 1.00 80.12 125 VAL A O 1
ATOM 1048 N N . ALA A 1 126 ? -2.572 -16.300 7.649 1.00 74.19 126 ALA A N 1
ATOM 1049 C CA . ALA A 1 126 ? -3.732 -16.975 7.091 1.00 74.19 126 ALA A CA 1
ATOM 1050 C C . ALA A 1 126 ? -3.339 -17.841 5.880 1.00 74.19 126 ALA A C 1
ATOM 1052 O O . ALA A 1 126 ? -2.440 -17.461 5.122 1.00 74.19 126 ALA A O 1
ATOM 1053 N N . PRO A 1 127 ? -4.055 -18.948 5.615 1.00 71.31 127 PRO A N 1
ATOM 1054 C CA . PRO A 1 127 ? -3.964 -19.643 4.336 1.00 71.31 127 PRO A CA 1
ATOM 1055 C C . PRO A 1 127 ? -4.206 -18.684 3.161 1.00 71.31 127 PRO A C 1
ATOM 1057 O O . PRO A 1 127 ? -5.014 -17.759 3.266 1.00 71.31 127 PRO A O 1
ATOM 1060 N N . LYS A 1 128 ? -3.559 -18.926 2.012 1.00 62.69 128 LYS A N 1
ATOM 1061 C CA . LYS A 1 128 ? -3.579 -18.025 0.839 1.00 62.69 128 LYS A CA 1
ATOM 1062 C C . LYS A 1 128 ? -4.989 -17.561 0.432 1.00 62.69 128 LYS A C 1
ATOM 1064 O O . LYS A 1 128 ? -5.184 -16.383 0.157 1.00 62.69 128 LYS A O 1
ATOM 1069 N N . HIS A 1 129 ? -5.977 -18.461 0.447 1.00 62.53 129 HIS A N 1
ATOM 1070 C CA . HIS A 1 129 ? -7.366 -18.142 0.087 1.00 62.53 129 HIS A CA 1
ATOM 1071 C C . HIS A 1 129 ? -8.048 -17.176 1.078 1.00 62.53 129 HIS A C 1
ATOM 1073 O O . HIS A 1 129 ? -8.915 -16.401 0.686 1.00 62.53 129 HIS A O 1
ATOM 1079 N N . ALA A 1 130 ? -7.631 -17.176 2.346 1.00 65.44 130 ALA A N 1
ATOM 1080 C CA . ALA A 1 130 ? -8.135 -16.281 3.385 1.00 65.44 130 ALA A CA 1
ATOM 1081 C C . ALA A 1 130 ? -7.328 -14.971 3.491 1.00 65.44 130 ALA A C 1
ATOM 1083 O O . ALA A 1 130 ? -7.838 -13.982 4.018 1.00 65.44 130 ALA A O 1
ATOM 1084 N N . HIS A 1 131 ? -6.094 -14.935 2.973 1.00 62.66 131 HIS A N 1
ATOM 1085 C CA . HIS A 1 131 ? -5.209 -13.765 3.029 1.00 62.66 131 HIS A CA 1
ATOM 1086 C C . HIS A 1 131 ? -5.797 -12.542 2.297 1.00 62.66 131 HIS A C 1
ATOM 1088 O O . HIS A 1 131 ? -5.919 -11.469 2.888 1.00 62.66 131 HIS A O 1
ATOM 1094 N N . ILE A 1 132 ? -6.263 -12.725 1.053 1.00 62.00 132 ILE A N 1
ATOM 1095 C CA . ILE A 1 132 ? -6.922 -11.672 0.250 1.00 62.00 132 ILE A CA 1
ATOM 1096 C C . ILE A 1 132 ? -8.206 -11.183 0.931 1.00 62.00 132 ILE A C 1
ATOM 1098 O O . ILE A 1 132 ? -8.501 -9.989 0.952 1.00 62.00 132 ILE A O 1
ATOM 1102 N N . SER A 1 133 ? -8.965 -12.106 1.524 1.00 70.69 133 SER A N 1
ATOM 1103 C CA . SER A 1 133 ? -10.206 -11.772 2.217 1.00 70.69 133 SER A CA 1
ATOM 1104 C C . SER A 1 133 ? -9.943 -10.918 3.458 1.00 70.69 133 SER A C 1
ATOM 1106 O O . SER A 1 133 ? -10.617 -9.919 3.670 1.00 70.69 133 SER A O 1
ATOM 1108 N N . ARG A 1 134 ? -8.924 -11.255 4.254 1.00 78.50 134 ARG A N 1
ATOM 1109 C CA . ARG A 1 134 ? -8.540 -10.505 5.460 1.00 78.50 134 ARG A CA 1
ATOM 1110 C C . ARG A 1 134 ? -8.004 -9.111 5.143 1.00 78.50 134 ARG A C 1
ATOM 1112 O O . ARG A 1 134 ? -8.316 -8.159 5.853 1.00 78.50 134 ARG A O 1
ATOM 1119 N N . ALA A 1 135 ? -7.273 -8.967 4.040 1.00 80.38 135 ALA A N 1
ATOM 1120 C CA . ALA A 1 135 ? -6.772 -7.679 3.566 1.00 80.38 135 ALA A CA 1
ATOM 1121 C C . ALA A 1 135 ? -7.872 -6.617 3.357 1.00 80.38 135 ALA A C 1
ATOM 1123 O O . ALA A 1 135 ? -7.596 -5.420 3.485 1.00 80.38 135 ALA A O 1
ATOM 1124 N N . ARG A 1 136 ? -9.125 -7.030 3.114 1.00 90.50 136 ARG A N 1
ATOM 1125 C CA . ARG A 1 136 ? -10.248 -6.113 2.863 1.00 90.50 136 ARG A CA 1
ATOM 1126 C C . ARG A 1 136 ? -10.588 -5.211 4.053 1.00 90.50 136 ARG A C 1
ATOM 1128 O O . ARG A 1 136 ? -11.089 -4.107 3.851 1.00 90.50 136 ARG A O 1
ATOM 1135 N N . ILE A 1 137 ? -10.384 -5.673 5.293 1.00 94.38 137 ILE A N 1
ATOM 1136 C CA . ILE A 1 137 ? -10.822 -4.923 6.483 1.00 94.38 137 ILE A CA 1
ATOM 1137 C C . ILE A 1 137 ? -9.799 -3.874 6.917 1.00 94.38 137 ILE A C 1
ATOM 1139 O O . ILE A 1 137 ? -10.166 -2.931 7.608 1.00 94.38 137 ILE A O 1
ATOM 1143 N N . CYS A 1 138 ? -8.544 -3.999 6.477 1.00 95.25 138 CYS A N 1
ATOM 1144 C CA . CYS A 1 138 ? -7.522 -2.969 6.643 1.00 95.25 138 CYS A CA 1
ATOM 1145 C C . CYS A 1 138 ? -7.997 -1.673 5.976 1.00 95.25 138 CYS A C 1
ATOM 1147 O O . CYS A 1 138 ? -8.508 -1.740 4.864 1.00 95.25 138 CYS A O 1
ATOM 1149 N N . ASP A 1 139 ? -7.875 -0.522 6.637 1.00 97.94 139 ASP A N 1
ATOM 1150 C CA . ASP A 1 139 ? -8.275 0.795 6.126 1.00 97.94 139 ASP A CA 1
ATOM 1151 C C . ASP A 1 139 ? -7.233 1.384 5.171 1.00 97.94 139 ASP A C 1
ATOM 1153 O O . ASP A 1 139 ? -7.601 1.873 4.101 1.00 97.94 139 ASP A O 1
ATOM 1157 N N . LEU A 1 140 ? -5.953 1.276 5.536 1.00 98.69 140 LEU A N 1
ATOM 1158 C CA . LEU A 1 140 ? -4.800 1.692 4.739 1.00 98.69 140 LEU A CA 1
ATOM 1159 C C . LEU A 1 140 ? -3.622 0.748 5.005 1.00 98.69 140 LEU A C 1
ATOM 1161 O O . LEU A 1 140 ? -3.222 0.532 6.151 1.00 98.69 140 LEU A O 1
ATOM 1165 N N . PHE A 1 141 ? -3.039 0.213 3.938 1.00 98.62 141 PHE A N 1
ATOM 1166 C CA . PHE A 1 141 ? -1.829 -0.592 4.029 1.00 98.62 141 PHE A CA 1
ATOM 1167 C C . PHE A 1 141 ? -0.585 0.298 4.040 1.00 98.62 141 PHE A C 1
ATOM 1169 O O . PHE A 1 141 ? -0.377 1.100 3.128 1.00 98.62 141 PHE A O 1
ATOM 1176 N N . LEU A 1 142 ? 0.253 0.136 5.059 1.00 98.62 142 LEU A N 1
ATOM 1177 C CA . LEU A 1 142 ? 1.504 0.870 5.210 1.00 98.62 142 LEU A CA 1
ATOM 1178 C C . LEU A 1 142 ? 2.639 0.045 4.598 1.00 98.62 142 LEU A C 1
ATOM 1180 O O . LEU A 1 142 ? 3.052 -0.960 5.172 1.00 98.62 142 LEU A O 1
ATOM 1184 N N . ASP A 1 143 ? 3.132 0.426 3.420 1.00 97.94 143 ASP A N 1
ATOM 1185 C CA . ASP A 1 143 ? 4.189 -0.324 2.733 1.00 97.94 143 ASP A CA 1
ATOM 1186 C C . ASP A 1 143 ? 5.589 -0.072 3.322 1.00 97.94 143 ASP A C 1
ATOM 1188 O O . ASP A 1 143 ? 5.817 0.901 4.037 1.00 97.94 143 ASP A O 1
ATOM 1192 N N . THR A 1 144 ? 6.540 -0.950 3.010 1.00 97.19 144 THR A N 1
ATOM 1193 C CA . THR A 1 144 ? 7.931 -0.907 3.473 1.00 97.19 144 THR A CA 1
ATOM 1194 C C . THR A 1 144 ? 8.859 -0.313 2.394 1.00 97.19 144 THR A C 1
ATOM 1196 O O . THR A 1 144 ? 9.040 -0.932 1.342 1.00 97.19 144 THR A O 1
ATOM 1199 N N . PRO A 1 145 ? 9.486 0.863 2.606 1.00 95.31 145 PRO A N 1
ATOM 1200 C CA . PRO A 1 145 ? 10.235 1.568 1.554 1.00 95.31 145 PRO A CA 1
ATOM 1201 C C . PRO A 1 145 ? 11.509 0.864 1.050 1.00 95.31 145 PRO A C 1
ATOM 1203 O O . PRO A 1 145 ? 11.883 1.021 -0.113 1.00 95.31 145 PRO A O 1
ATOM 1206 N N . GLU A 1 146 ? 12.183 0.077 1.896 1.00 94.50 146 GLU A N 1
ATOM 1207 C CA . GLU A 1 146 ? 13.444 -0.602 1.543 1.00 94.50 146 GLU A CA 1
ATOM 1208 C C . GLU A 1 146 ? 13.252 -1.730 0.517 1.00 94.50 146 GLU A C 1
ATOM 1210 O O . GLU A 1 146 ? 14.036 -1.928 -0.423 1.00 94.50 146 GLU A O 1
ATOM 1215 N N . CYS A 1 147 ? 12.189 -2.493 0.739 1.00 95.69 147 CYS A N 1
ATOM 1216 C CA . CYS A 1 147 ? 11.728 -3.595 -0.079 1.00 95.69 147 CYS A CA 1
ATOM 1217 C C . CYS A 1 147 ? 10.210 -3.597 0.044 1.00 95.69 147 CYS A C 1
ATOM 1219 O O . CYS A 1 147 ? 9.667 -3.977 1.080 1.00 95.69 147 CYS A O 1
ATOM 1221 N N . ASN A 1 148 ? 9.535 -3.113 -0.989 1.00 96.00 148 ASN A N 1
ATOM 1222 C CA . ASN A 1 148 ? 8.094 -2.944 -0.996 1.00 96.00 148 ASN A CA 1
ATOM 1223 C C . ASN A 1 148 ? 7.365 -4.289 -0.891 1.00 96.00 148 ASN A C 1
ATOM 1225 O O . ASN A 1 148 ? 7.904 -5.387 -1.104 1.00 96.00 148 ASN A O 1
ATOM 1229 N N . ALA A 1 149 ? 6.075 -4.197 -0.619 1.00 93.81 149 ALA A N 1
ATOM 1230 C CA . ALA A 1 149 ? 5.115 -5.234 -0.900 1.00 93.81 149 ALA A CA 1
ATOM 1231 C C . ALA A 1 149 ? 5.116 -5.536 -2.410 1.00 93.81 149 ALA A C 1
ATOM 1233 O O . ALA A 1 149 ? 5.072 -4.647 -3.267 1.00 93.81 149 ALA A O 1
ATOM 1234 N N . HIS A 1 150 ? 5.212 -6.827 -2.729 1.00 92.62 150 HIS A N 1
ATOM 1235 C CA . HIS A 1 150 ? 5.183 -7.337 -4.100 1.00 92.62 150 HIS A CA 1
ATOM 1236 C C . HIS A 1 150 ? 3.825 -8.009 -4.324 1.00 92.62 150 HIS A C 1
ATOM 1238 O O . HIS A 1 150 ? 2.838 -7.326 -4.574 1.00 92.62 150 HIS A O 1
ATOM 1244 N N . THR A 1 151 ? 3.737 -9.323 -4.110 1.00 91.38 151 THR A N 1
ATOM 1245 C CA . THR A 1 151 ? 2.481 -10.086 -4.172 1.00 91.38 151 THR A CA 1
ATOM 1246 C C . THR A 1 151 ? 1.424 -9.543 -3.210 1.00 91.38 151 THR A C 1
ATOM 1248 O O . THR A 1 151 ? 0.278 -9.365 -3.608 1.00 91.38 151 THR A O 1
ATOM 1251 N N . THR A 1 152 ? 1.826 -9.168 -1.991 1.00 92.94 152 THR A N 1
ATOM 1252 C CA . THR A 1 152 ? 0.939 -8.550 -0.995 1.00 92.94 152 THR A CA 1
ATOM 1253 C C . THR A 1 152 ? 0.270 -7.275 -1.518 1.00 92.94 152 THR A C 1
ATOM 1255 O O . THR A 1 152 ? -0.898 -7.052 -1.228 1.00 92.94 152 THR A O 1
ATOM 1258 N N . SER A 1 153 ? 0.954 -6.463 -2.335 1.00 95.25 153 SER A N 1
ATOM 1259 C CA . SER A 1 153 ? 0.354 -5.253 -2.924 1.00 95.25 153 SER A CA 1
ATOM 1260 C C . SER A 1 153 ? -0.807 -5.597 -3.850 1.00 95.25 153 SER A C 1
ATOM 1262 O O . SER A 1 153 ? -1.834 -4.927 -3.816 1.00 95.25 153 SER A O 1
ATOM 1264 N N . ALA A 1 154 ? -0.669 -6.651 -4.658 1.00 94.69 154 ALA A N 1
ATOM 1265 C CA . ALA A 1 154 ? -1.736 -7.091 -5.550 1.00 94.69 154 ALA A CA 1
ATOM 1266 C C . ALA A 1 154 ? -2.950 -7.613 -4.766 1.00 94.69 154 ALA A C 1
ATOM 1268 O O . ALA A 1 154 ? -4.073 -7.231 -5.086 1.00 94.69 154 ALA A O 1
ATOM 1269 N N . ASP A 1 155 ? -2.732 -8.390 -3.697 1.00 92.69 155 ASP A N 1
ATOM 1270 C CA . ASP A 1 155 ? -3.804 -8.849 -2.797 1.00 92.69 155 ASP A CA 1
ATOM 1271 C C . ASP A 1 155 ? -4.555 -7.668 -2.162 1.00 92.69 155 ASP A C 1
ATOM 1273 O O . ASP A 1 155 ? -5.787 -7.613 -2.174 1.00 92.69 155 ASP A O 1
ATOM 1277 N N . ILE A 1 156 ? -3.799 -6.700 -1.636 1.00 95.44 156 ILE A N 1
ATOM 1278 C CA . ILE A 1 156 ? -4.322 -5.494 -0.990 1.00 95.44 156 ILE A CA 1
ATOM 1279 C C . ILE A 1 156 ? -5.176 -4.686 -1.967 1.00 95.44 156 ILE A C 1
ATOM 1281 O O . ILE A 1 156 ? -6.332 -4.386 -1.668 1.00 95.44 156 ILE A O 1
ATOM 1285 N N . LEU A 1 157 ? -4.658 -4.412 -3.163 1.00 96.56 157 LEU A N 1
ATOM 1286 C CA . LEU A 1 157 ? -5.360 -3.611 -4.163 1.00 96.56 157 LEU A CA 1
ATOM 1287 C C . LEU A 1 157 ? -6.560 -4.352 -4.762 1.00 96.56 157 LEU A C 1
ATOM 1289 O O . LEU A 1 157 ? -7.585 -3.725 -5.023 1.00 96.56 157 LEU A O 1
ATOM 1293 N N . TRP A 1 158 ? -6.487 -5.679 -4.917 1.00 94.50 158 TRP A N 1
ATOM 1294 C CA . TRP A 1 158 ? -7.628 -6.489 -5.358 1.00 94.50 158 TRP A CA 1
ATOM 1295 C C . TRP A 1 158 ? -8.784 -6.450 -4.350 1.00 94.50 158 TRP A C 1
ATOM 1297 O O . TRP A 1 158 ? -9.957 -6.350 -4.729 1.00 94.50 158 TRP A O 1
ATOM 1307 N N . SER A 1 159 ? -8.458 -6.452 -3.052 1.00 92.88 159 SER A N 1
ATOM 1308 C CA . SER A 1 159 ? -9.437 -6.277 -1.970 1.00 92.88 159 SER A CA 1
ATOM 1309 C C . SER A 1 159 ? -10.034 -4.859 -1.902 1.00 92.88 159 SER A C 1
ATOM 1311 O O . SER A 1 159 ? -10.929 -4.599 -1.101 1.00 92.88 159 SER A O 1
ATOM 1313 N N . GLY A 1 160 ? -9.553 -3.933 -2.740 1.00 95.25 160 GLY A N 1
ATOM 1314 C CA . GLY A 1 160 ? -9.943 -2.526 -2.738 1.00 95.25 160 GLY A CA 1
ATOM 1315 C C . GLY A 1 160 ? -9.251 -1.697 -1.655 1.00 95.25 160 GLY A C 1
ATOM 1316 O O . GLY A 1 160 ? -9.521 -0.509 -1.547 1.00 95.25 160 GLY A O 1
ATOM 1317 N N . THR A 1 161 ? -8.365 -2.275 -0.845 1.00 97.25 161 THR A N 1
ATOM 1318 C CA . THR A 1 161 ? -7.652 -1.539 0.204 1.00 97.25 161 THR A CA 1
ATOM 1319 C C . THR A 1 161 ? -6.563 -0.651 -0.415 1.00 97.25 161 THR A C 1
ATOM 1321 O O . THR A 1 161 ? -5.724 -1.158 -1.162 1.00 97.25 161 THR A O 1
ATOM 1324 N N . PRO A 1 162 ? -6.537 0.666 -0.127 1.00 98.06 162 PRO A N 1
ATOM 1325 C CA . PRO A 1 162 ? -5.445 1.528 -0.561 1.00 98.06 162 PRO A CA 1
ATOM 1326 C C . PRO A 1 162 ? -4.151 1.169 0.174 1.00 98.06 162 PRO A C 1
ATOM 1328 O O . PRO A 1 162 ? -4.172 0.758 1.336 1.00 98.06 162 PRO A O 1
ATOM 1331 N N . LEU A 1 163 ? -3.018 1.361 -0.498 1.00 98.12 163 LEU A N 1
ATOM 1332 C CA . LEU A 1 163 ? -1.689 1.248 0.098 1.00 98.12 163 LEU A CA 1
ATOM 1333 C C . LEU A 1 163 ? -0.914 2.540 -0.119 1.00 98.12 163 LEU A C 1
ATOM 1335 O O . LEU A 1 163 ? -1.010 3.122 -1.196 1.00 98.12 163 LEU A O 1
ATOM 1339 N N . ILE A 1 164 ? -0.149 2.962 0.885 1.00 98.75 164 ILE A N 1
ATOM 1340 C CA . ILE A 1 164 ? 0.809 4.066 0.783 1.00 98.75 164 ILE A CA 1
ATOM 1341 C C . ILE A 1 164 ? 2.221 3.495 0.689 1.00 98.75 164 ILE A C 1
ATOM 1343 O O . ILE A 1 164 ? 2.576 2.588 1.442 1.00 98.75 164 ILE A O 1
ATOM 1347 N N . THR A 1 165 ? 3.026 4.002 -0.241 1.00 98.50 165 THR A N 1
ATOM 1348 C CA . THR A 1 165 ? 4.375 3.498 -0.520 1.00 98.50 165 THR A CA 1
ATOM 1349 C C . THR A 1 165 ? 5.348 4.627 -0.835 1.00 98.50 165 THR A C 1
ATOM 1351 O O . THR A 1 165 ? 4.963 5.673 -1.351 1.00 98.50 165 THR A O 1
ATOM 1354 N N . LEU A 1 166 ? 6.624 4.385 -0.542 1.00 98.19 166 LEU A N 1
ATOM 1355 C CA . LEU A 1 166 ? 7.732 5.287 -0.823 1.00 98.19 166 LEU A CA 1
ATOM 1356 C C . LEU A 1 166 ? 8.740 4.560 -1.722 1.00 98.19 166 LEU A C 1
ATOM 1358 O O . LEU A 1 166 ? 9.453 3.672 -1.238 1.00 98.19 166 LEU A O 1
ATOM 1362 N N . PRO A 1 167 ? 8.856 4.937 -3.008 1.00 96.88 167 PRO A N 1
ATOM 1363 C CA . PRO A 1 167 ? 9.937 4.500 -3.874 1.00 96.88 167 PRO A CA 1
ATOM 1364 C C . PRO A 1 167 ? 11.286 5.133 -3.503 1.00 96.88 167 PRO A C 1
ATOM 1366 O O . PRO A 1 167 ? 11.851 5.908 -4.280 1.00 96.88 167 PRO A O 1
ATOM 1369 N N . ARG A 1 168 ? 11.791 4.770 -2.312 1.00 95.19 168 ARG A N 1
ATOM 1370 C CA . ARG A 1 168 ? 12.959 5.343 -1.614 1.00 95.19 168 ARG A CA 1
ATOM 1371 C C . ARG A 1 168 ? 14.179 5.458 -2.517 1.00 95.19 168 ARG A C 1
ATOM 1373 O O . ARG A 1 168 ? 14.876 6.468 -2.493 1.00 95.19 168 ARG A O 1
ATOM 1380 N N . TYR A 1 169 ? 14.433 4.434 -3.326 1.00 94.38 169 TYR A N 1
ATOM 1381 C CA . TYR A 1 169 ? 15.572 4.426 -4.232 1.00 94.38 169 TYR A CA 1
ATOM 1382 C C . TYR A 1 169 ? 15.151 4.603 -5.682 1.00 94.38 169 TYR A C 1
ATOM 1384 O O . TYR A 1 169 ? 14.199 4.002 -6.188 1.00 94.38 169 TYR A O 1
ATOM 1392 N N . LYS A 1 170 ? 15.955 5.383 -6.399 1.00 88.25 170 LYS A N 1
ATOM 1393 C CA . LYS A 1 170 ? 15.782 5.615 -7.831 1.00 88.25 170 LYS A CA 1
ATOM 1394 C C . LYS A 1 170 ? 16.011 4.353 -8.669 1.00 88.25 170 LYS A C 1
ATOM 1396 O O . LYS A 1 170 ? 15.285 4.139 -9.633 1.00 88.25 170 LYS A O 1
ATOM 1401 N N . TYR A 1 171 ? 16.992 3.529 -8.295 1.00 86.19 171 TYR A N 1
ATOM 1402 C CA . TYR A 1 171 ? 17.453 2.404 -9.120 1.00 86.19 171 TYR A CA 1
ATOM 1403 C C . TYR A 1 171 ? 17.174 1.016 -8.525 1.00 86.19 171 TYR A C 1
ATOM 1405 O O . TYR A 1 171 ? 17.317 0.024 -9.228 1.00 86.19 171 TYR A O 1
ATOM 1413 N N . LYS A 1 172 ? 16.764 0.917 -7.254 1.00 91.50 172 LYS A N 1
ATOM 1414 C CA . LYS A 1 172 ? 16.497 -0.372 -6.597 1.00 91.50 172 LYS A CA 1
ATOM 1415 C C . LYS A 1 172 ? 15.078 -0.838 -6.926 1.00 91.50 172 LYS A C 1
ATOM 1417 O O . LYS A 1 172 ? 14.123 -0.353 -6.324 1.00 91.50 172 LYS A O 1
ATOM 1422 N N . MET A 1 173 ? 14.919 -1.782 -7.857 1.00 91.69 173 MET A N 1
ATOM 1423 C CA . MET A 1 173 ? 13.588 -2.239 -8.297 1.00 91.69 173 MET A CA 1
ATOM 1424 C C . MET A 1 173 ? 12.678 -2.704 -7.152 1.00 91.69 173 MET A C 1
ATOM 1426 O O . MET A 1 173 ? 11.507 -2.336 -7.136 1.00 91.69 173 MET A O 1
ATOM 1430 N N . CYS A 1 174 ? 13.198 -3.435 -6.158 1.00 93.62 174 CYS A N 1
ATOM 1431 C CA . CYS A 1 174 ? 12.382 -3.912 -5.032 1.00 93.62 174 CYS A CA 1
ATOM 1432 C C . CYS A 1 174 ? 11.809 -2.778 -4.165 1.00 93.62 174 CYS A C 1
ATOM 1434 O O . CYS A 1 174 ? 10.828 -2.988 -3.467 1.00 93.62 174 CYS A O 1
ATOM 1436 N N . SER A 1 175 ? 12.380 -1.573 -4.221 1.00 94.75 175 SER A N 1
ATOM 1437 C CA . SER A 1 175 ? 11.860 -0.381 -3.539 1.00 94.75 175 SER A CA 1
ATOM 1438 C C . SER A 1 175 ? 10.769 0.324 -4.353 1.00 94.75 175 SER A C 1
ATOM 1440 O O . SER A 1 175 ? 10.180 1.274 -3.873 1.00 94.75 175 SER A O 1
ATOM 1442 N N . ARG A 1 176 ? 10.485 -0.103 -5.591 1.00 95.81 176 ARG A N 1
ATOM 1443 C CA . ARG A 1 176 ? 9.558 0.581 -6.516 1.00 95.81 176 ARG A CA 1
ATOM 1444 C C . ARG A 1 176 ? 8.403 -0.304 -6.986 1.00 95.81 176 ARG A C 1
ATOM 1446 O O . ARG A 1 176 ? 7.644 0.074 -7.877 1.00 95.81 176 ARG A O 1
ATOM 1453 N N . MET A 1 177 ? 8.282 -1.499 -6.419 1.00 95.81 177 MET A N 1
ATOM 1454 C CA . MET A 1 177 ? 7.289 -2.478 -6.849 1.00 95.81 177 MET A CA 1
ATOM 1455 C C . MET A 1 177 ? 5.873 -2.029 -6.548 1.00 95.81 177 MET A C 1
ATOM 1457 O O . MET A 1 177 ? 5.027 -2.040 -7.441 1.00 95.81 177 MET A O 1
ATOM 1461 N N . ALA A 1 178 ? 5.620 -1.595 -5.315 1.00 97.38 178 ALA A N 1
ATOM 1462 C CA . ALA A 1 178 ? 4.283 -1.194 -4.915 1.00 97.38 178 ALA A CA 1
ATOM 1463 C C . ALA A 1 178 ? 3.814 0.038 -5.694 1.00 97.38 178 ALA A C 1
ATOM 1465 O O . ALA A 1 178 ? 2.656 0.080 -6.092 1.00 97.38 178 ALA A O 1
ATOM 1466 N N . SER A 1 179 ? 4.700 0.992 -6.005 1.00 96.94 179 SER A N 1
ATOM 1467 C CA . SER A 1 179 ? 4.332 2.175 -6.799 1.00 96.94 179 SER A CA 1
ATOM 1468 C C . SER A 1 179 ? 3.973 1.829 -8.251 1.00 96.94 179 SER A C 1
ATOM 1470 O O . SER A 1 179 ? 2.990 2.356 -8.778 1.00 96.94 179 SER A O 1
ATOM 1472 N N . SER A 1 180 ? 4.693 0.894 -8.887 1.00 96.56 180 SER A N 1
ATOM 1473 C CA . SER A 1 180 ? 4.343 0.379 -10.225 1.00 96.56 180 SER A CA 1
ATOM 1474 C C . SER A 1 180 ? 3.003 -0.368 -10.225 1.00 96.56 180 SER A C 1
ATOM 1476 O O . SER A 1 180 ? 2.153 -0.129 -11.091 1.00 96.56 180 SER A O 1
ATOM 1478 N N . ILE A 1 181 ? 2.800 -1.246 -9.237 1.00 97.75 181 ILE A N 1
ATOM 1479 C CA . ILE A 1 181 ? 1.570 -2.027 -9.072 1.00 97.75 181 ILE A CA 1
ATOM 1480 C C . ILE A 1 181 ? 0.381 -1.088 -8.811 1.00 97.75 181 ILE A C 1
ATOM 1482 O O . ILE A 1 181 ? -0.631 -1.185 -9.501 1.00 97.75 181 ILE A O 1
ATOM 1486 N N . LEU A 1 182 ? 0.517 -0.133 -7.887 1.00 98.12 182 LEU A N 1
ATOM 1487 C CA . LEU A 1 182 ? -0.519 0.842 -7.537 1.00 98.12 182 LEU A CA 1
ATOM 1488 C C . LEU A 1 182 ? -0.907 1.726 -8.727 1.00 98.12 182 LEU A C 1
ATOM 1490 O O . LEU A 1 182 ? -2.092 1.879 -9.014 1.00 98.12 182 LEU A O 1
ATOM 1494 N N . THR A 1 183 ? 0.071 2.247 -9.473 1.00 97.31 183 THR A N 1
ATOM 1495 C CA . THR A 1 183 ? -0.200 3.058 -10.675 1.00 97.31 183 THR A CA 1
ATOM 1496 C C . THR A 1 183 ? -0.995 2.271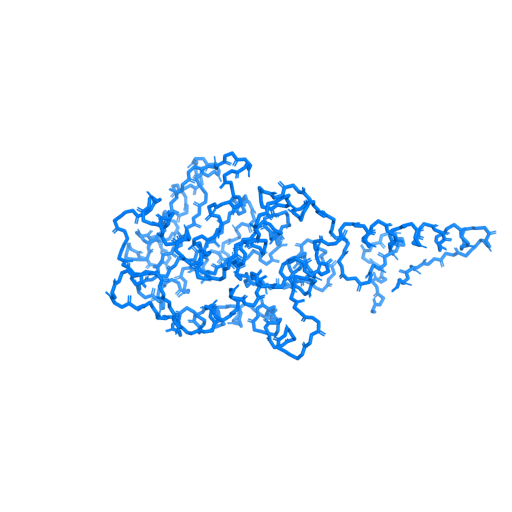 -11.721 1.00 97.31 183 THR A C 1
ATOM 1498 O O . THR A 1 183 ? -1.884 2.818 -12.371 1.00 97.31 183 THR A O 1
ATOM 1501 N N . SER A 1 184 ? -0.709 0.972 -11.863 1.00 97.00 184 SER A N 1
ATOM 1502 C CA . SER A 1 184 ? -1.443 0.079 -12.771 1.00 97.00 184 SER A CA 1
ATOM 1503 C C . SER A 1 184 ? -2.824 -0.309 -12.235 1.00 97.00 184 SER A C 1
ATOM 1505 O O . SER A 1 184 ? -3.731 -0.578 -13.026 1.00 97.00 184 SER A O 1
ATOM 1507 N N . ALA A 1 185 ? -2.986 -0.342 -10.908 1.00 97.56 185 ALA A N 1
ATOM 1508 C CA . ALA A 1 185 ? -4.237 -0.654 -10.227 1.00 97.56 185 ALA A CA 1
ATOM 1509 C C . ALA A 1 185 ? -5.276 0.465 -10.366 1.00 97.56 185 ALA A C 1
ATOM 1511 O O . ALA A 1 185 ? -6.464 0.180 -10.527 1.00 97.56 185 ALA A O 1
ATOM 1512 N N . LEU A 1 186 ? -4.824 1.719 -10.324 1.00 98.12 186 LEU A N 1
ATOM 1513 C CA . LEU A 1 186 ? -5.656 2.918 -10.371 1.00 98.12 186 LEU A CA 1
ATOM 1514 C C . LEU A 1 186 ? -6.259 3.177 -11.769 1.00 98.12 186 LEU A C 1
ATOM 1516 O O . LEU A 1 186 ? -5.708 2.741 -12.790 1.00 98.12 186 LEU A O 1
ATOM 1520 N N . PRO A 1 187 ? -7.401 3.888 -11.850 1.00 97.38 187 PRO A N 1
ATOM 1521 C CA . PRO A 1 187 ? -7.991 4.268 -13.129 1.00 97.38 187 PRO A CA 1
ATOM 1522 C C . PRO A 1 187 ? -7.068 5.225 -13.892 1.00 97.38 187 PRO A C 1
ATOM 1524 O O . PRO A 1 187 ? -6.462 6.127 -13.320 1.00 97.38 187 PRO A O 1
ATOM 1527 N N . GLN A 1 188 ? -6.985 5.073 -15.212 1.00 94.94 188 GLN A N 1
ATOM 1528 C CA . GLN A 1 188 ? -6.074 5.859 -16.056 1.00 94.94 188 GLN A CA 1
ATOM 1529 C C . GLN A 1 188 ? -6.686 7.218 -16.446 1.00 94.94 188 GLN A C 1
ATOM 1531 O O . GLN A 1 188 ? -6.776 7.578 -17.617 1.00 94.94 188 GLN A O 1
ATOM 1536 N N . ASN A 1 189 ? -7.152 7.971 -15.449 1.00 96.62 189 ASN A N 1
ATOM 1537 C CA . ASN A 1 189 ? -7.787 9.281 -15.595 1.00 96.62 189 ASN A CA 1
ATOM 1538 C C . ASN A 1 189 ? -7.251 10.276 -14.545 1.00 96.62 189 ASN A C 1
ATOM 1540 O O . ASN A 1 189 ? -6.297 9.982 -13.826 1.00 96.62 189 ASN A O 1
ATOM 1544 N N . ALA A 1 190 ? -7.820 11.483 -14.484 1.00 98.06 190 ALA A N 1
ATOM 1545 C CA . ALA A 1 190 ? -7.359 12.522 -13.560 1.00 98.06 190 ALA A CA 1
ATOM 1546 C C . ALA A 1 190 ? -7.465 12.106 -12.083 1.00 98.06 190 ALA A C 1
ATOM 1548 O O . ALA A 1 190 ? -6.513 12.315 -11.336 1.00 98.06 190 ALA A O 1
ATOM 1549 N N . ALA A 1 191 ? -8.562 11.453 -11.691 1.00 98.00 191 ALA A N 1
ATOM 1550 C CA . ALA A 1 191 ? -8.777 11.005 -10.317 1.00 98.00 191 ALA A CA 1
ATOM 1551 C C . ALA A 1 191 ? -7.768 9.922 -9.897 1.00 98.00 191 ALA A C 1
ATOM 1553 O O . ALA A 1 191 ? -7.259 9.948 -8.782 1.00 98.00 191 ALA A O 1
ATOM 1554 N N . GLY A 1 192 ? -7.415 9.002 -10.801 1.00 98.19 192 GLY A N 1
ATOM 1555 C CA . GLY A 1 192 ? -6.371 8.014 -10.520 1.00 98.19 192 GLY A CA 1
ATOM 1556 C C . GLY A 1 192 ? -4.972 8.624 -10.410 1.00 98.19 192 GLY A C 1
ATOM 1557 O O . GLY A 1 192 ? -4.180 8.178 -9.587 1.00 98.19 192 GLY A O 1
ATOM 1558 N N . ARG A 1 193 ? -4.665 9.678 -11.180 1.00 98.31 193 ARG A N 1
ATOM 1559 C CA . ARG A 1 193 ? -3.392 10.411 -11.036 1.00 98.31 193 ARG A CA 1
ATOM 1560 C C . ARG A 1 193 ? -3.299 11.160 -9.710 1.00 98.31 193 ARG A C 1
ATOM 1562 O O . ARG A 1 193 ? -2.237 11.161 -9.100 1.00 98.31 193 ARG A O 1
ATOM 1569 N N . GLU A 1 194 ? -4.396 11.765 -9.264 1.00 98.38 194 GLU A N 1
ATOM 1570 C CA . GLU A 1 194 ? -4.478 12.385 -7.940 1.00 98.38 194 GLU A CA 1
ATOM 1571 C C . GLU A 1 194 ? -4.275 11.337 -6.839 1.00 98.38 194 GLU A C 1
ATOM 1573 O O . GLU A 1 194 ? -3.386 11.491 -6.009 1.00 98.38 194 GLU A O 1
ATOM 1578 N N . ALA A 1 195 ? -5.006 10.219 -6.896 1.00 98.62 195 ALA A N 1
ATOM 1579 C CA . ALA A 1 195 ? -4.837 9.113 -5.956 1.00 98.62 195 ALA A CA 1
ATOM 1580 C C . ALA A 1 195 ? -3.389 8.590 -5.909 1.00 98.62 195 ALA A C 1
ATOM 1582 O O . ALA A 1 195 ? -2.860 8.313 -4.834 1.00 98.62 195 ALA A O 1
ATOM 1583 N N . ALA A 1 196 ? -2.725 8.484 -7.064 1.00 98.44 196 ALA A N 1
ATOM 1584 C CA . ALA A 1 196 ? -1.325 8.082 -7.138 1.00 98.44 196 ALA A CA 1
ATOM 1585 C C . ALA A 1 196 ? -0.393 9.095 -6.453 1.00 98.44 196 ALA A C 1
ATOM 1587 O O . ALA A 1 196 ? 0.510 8.677 -5.736 1.00 98.44 196 ALA A O 1
ATOM 1588 N N . ALA A 1 197 ? -0.622 10.400 -6.627 1.00 97.94 197 ALA A N 1
ATOM 1589 C CA . ALA A 1 197 ? 0.174 11.448 -5.982 1.00 97.94 197 ALA A CA 1
ATOM 1590 C C . ALA A 1 197 ? 0.008 11.466 -4.453 1.00 97.94 197 ALA A C 1
ATOM 1592 O O . ALA A 1 197 ? 0.932 11.829 -3.737 1.00 97.94 197 ALA A O 1
ATOM 1593 N N . GLU A 1 198 ? -1.148 11.048 -3.936 1.00 98.06 198 GLU A N 1
ATOM 1594 C CA . GLU A 1 198 ? -1.379 10.959 -2.490 1.00 98.06 198 GLU A CA 1
ATOM 1595 C C . GLU A 1 198 ? -0.747 9.714 -1.850 1.00 98.06 198 GLU A C 1
ATOM 1597 O O . GLU A 1 198 ? -0.345 9.749 -0.684 1.00 98.06 198 GLU A O 1
ATOM 1602 N N . LEU A 1 199 ? -0.690 8.609 -2.599 1.00 98.75 199 LEU A N 1
ATOM 1603 C CA . LEU A 1 199 ? -0.300 7.286 -2.104 1.00 98.75 199 LEU A CA 1
ATOM 1604 C C . LEU A 1 199 ? 1.141 6.879 -2.466 1.00 98.75 199 LEU A C 1
ATOM 1606 O O . LEU A 1 199 ? 1.682 5.963 -1.848 1.00 98.75 199 LEU A O 1
ATOM 1610 N N . ILE A 1 200 ? 1.770 7.526 -3.451 1.00 98.62 200 ILE A N 1
ATOM 1611 C CA . ILE A 1 200 ? 3.170 7.305 -3.840 1.00 98.62 200 ILE A CA 1
ATOM 1612 C C . ILE A 1 200 ? 3.972 8.526 -3.408 1.00 98.62 200 ILE A C 1
ATOM 1614 O O . ILE A 1 200 ? 4.019 9.531 -4.113 1.00 98.62 200 ILE A O 1
ATOM 1618 N N . THR A 1 201 ? 4.609 8.430 -2.247 1.00 98.19 201 THR A N 1
ATOM 1619 C CA . THR A 1 201 ? 5.299 9.567 -1.637 1.00 98.19 201 THR A CA 1
ATOM 1620 C C . THR A 1 201 ? 6.741 9.705 -2.118 1.00 98.19 201 THR A C 1
ATOM 1622 O O . THR A 1 201 ? 7.332 8.783 -2.682 1.00 98.19 201 THR A O 1
ATOM 1625 N N . SER A 1 202 ? 7.330 10.880 -1.913 1.00 96.81 202 SER A N 1
ATOM 1626 C CA . SER A 1 202 ? 8.690 11.217 -2.345 1.00 96.81 202 SER A CA 1
ATOM 1627 C C . SER A 1 202 ? 9.716 11.230 -1.206 1.00 96.81 202 SER A C 1
ATOM 1629 O O . SER A 1 202 ? 10.920 11.215 -1.468 1.00 96.81 202 SER A O 1
ATOM 1631 N N . SER A 1 203 ? 9.269 11.210 0.054 1.00 97.19 203 SER A N 1
ATOM 1632 C CA . SER A 1 203 ? 10.130 11.203 1.241 1.00 97.19 203 SER A CA 1
ATOM 1633 C C . SER A 1 203 ? 9.501 10.445 2.417 1.00 97.19 203 SER A C 1
ATOM 1635 O O . SER A 1 203 ? 8.312 10.115 2.401 1.00 97.19 203 SER A O 1
ATOM 1637 N N . GLU A 1 204 ? 10.299 10.163 3.454 1.00 96.56 204 GLU A N 1
ATOM 1638 C CA . GLU A 1 204 ? 9.795 9.570 4.705 1.00 96.56 204 GLU A CA 1
ATOM 1639 C C . GLU A 1 204 ? 8.839 10.514 5.444 1.00 96.56 204 GLU A C 1
ATOM 1641 O O . GLU A 1 204 ? 7.829 10.072 5.985 1.00 96.56 204 GLU A O 1
ATOM 1646 N N . GLU A 1 205 ? 9.114 11.820 5.413 1.00 97.94 205 GLU A N 1
ATOM 1647 C CA . GLU A 1 205 ? 8.233 12.836 5.991 1.00 97.94 205 GLU A CA 1
ATOM 1648 C C . GLU A 1 205 ? 6.880 12.873 5.274 1.00 97.94 205 GLU A C 1
ATOM 1650 O O . GLU A 1 205 ? 5.833 12.877 5.918 1.00 97.94 205 GLU A O 1
ATOM 1655 N N . GLU A 1 206 ? 6.881 12.848 3.940 1.00 98.38 206 GLU A N 1
ATOM 1656 C CA . GLU A 1 206 ? 5.644 12.825 3.162 1.00 98.38 206 GLU A CA 1
ATOM 1657 C C . GLU A 1 206 ? 4.871 11.518 3.379 1.00 98.38 206 GLU A C 1
ATOM 1659 O O . GLU A 1 206 ? 3.651 11.547 3.517 1.00 98.38 206 GLU A O 1
ATOM 1664 N N . TYR A 1 207 ? 5.569 10.380 3.480 1.00 98.62 207 TYR A N 1
ATOM 1665 C CA . TYR A 1 207 ? 4.963 9.096 3.842 1.00 98.62 207 TYR A CA 1
ATOM 1666 C C . TYR A 1 207 ? 4.211 9.184 5.179 1.00 98.62 207 TYR A C 1
ATOM 1668 O O . TYR A 1 207 ? 3.037 8.816 5.256 1.00 98.62 207 TYR A O 1
ATOM 1676 N N . GLU A 1 208 ? 4.861 9.711 6.221 1.00 98.50 208 GLU A N 1
ATOM 1677 C CA . GLU A 1 208 ? 4.253 9.890 7.544 1.00 98.50 208 GLU A CA 1
ATOM 1678 C C . GLU A 1 208 ? 3.072 10.867 7.495 1.00 98.50 208 GLU A C 1
ATOM 1680 O O . GLU A 1 208 ? 1.971 10.538 7.945 1.00 98.50 208 GLU A O 1
ATOM 1685 N N . ASN A 1 209 ? 3.274 12.051 6.915 1.00 98.56 209 ASN A N 1
ATOM 1686 C CA . ASN A 1 209 ? 2.269 13.110 6.869 1.00 98.56 209 ASN A CA 1
ATOM 1687 C C . ASN A 1 209 ? 1.032 12.697 6.068 1.00 98.56 209 ASN A C 1
ATOM 1689 O O . ASN A 1 209 ? -0.091 12.947 6.512 1.00 98.56 209 ASN A O 1
ATOM 1693 N N . ASN A 1 210 ? 1.208 12.025 4.928 1.00 98.75 210 ASN A N 1
ATOM 1694 C CA . ASN A 1 210 ? 0.087 11.563 4.116 1.00 98.75 210 ASN A CA 1
ATOM 1695 C C . ASN A 1 210 ? -0.684 10.447 4.824 1.00 98.75 210 ASN A C 1
ATOM 1697 O O . ASN A 1 210 ? -1.912 10.510 4.859 1.00 98.75 210 ASN A O 1
ATOM 1701 N N . ALA A 1 211 ? -0.005 9.480 5.451 1.00 98.75 211 ALA A N 1
ATOM 1702 C CA . ALA A 1 211 ? -0.676 8.445 6.239 1.00 98.75 211 ALA A CA 1
ATOM 1703 C C . ALA A 1 211 ? -1.481 9.047 7.406 1.00 98.75 211 ALA A C 1
ATOM 1705 O O . ALA A 1 211 ? -2.633 8.666 7.625 1.00 98.75 211 ALA A O 1
ATOM 1706 N N . ILE A 1 212 ? -0.911 10.031 8.116 1.00 98.81 212 ILE A N 1
ATOM 1707 C CA . ILE A 1 212 ? -1.592 10.739 9.208 1.00 98.81 212 ILE A CA 1
ATOM 1708 C C . ILE A 1 212 ? -2.809 11.506 8.685 1.00 98.81 212 ILE A C 1
ATOM 1710 O O . ILE A 1 212 ? -3.898 11.372 9.240 1.00 98.81 212 ILE A O 1
ATOM 1714 N N . ARG A 1 213 ? -2.645 12.289 7.613 1.00 98.69 213 ARG A N 1
ATOM 1715 C CA . ARG A 1 213 ? -3.726 13.063 6.986 1.00 98.69 213 ARG A CA 1
ATOM 1716 C C . ARG A 1 213 ? -4.883 12.155 6.577 1.00 98.69 213 ARG A C 1
ATOM 1718 O O . ARG A 1 213 ? -6.023 12.422 6.941 1.00 98.69 213 ARG A O 1
ATOM 1725 N N . LEU A 1 214 ? -4.576 11.081 5.852 1.00 98.69 214 LEU A N 1
ATOM 1726 C CA . LEU A 1 214 ? -5.552 10.109 5.365 1.00 98.69 214 LEU A CA 1
ATOM 1727 C C . LEU A 1 214 ? -6.285 9.406 6.515 1.00 98.69 214 LEU A C 1
ATOM 1729 O O . LEU A 1 214 ? -7.502 9.243 6.454 1.00 98.69 214 LEU A O 1
ATOM 1733 N N . GLY A 1 215 ? -5.566 9.027 7.574 1.00 98.31 215 GLY A N 1
ATOM 1734 C CA . GLY A 1 215 ? -6.168 8.427 8.762 1.00 98.31 215 GLY A CA 1
ATOM 1735 C C . GLY A 1 215 ? -7.069 9.400 9.526 1.00 98.31 215 GLY A C 1
ATOM 1736 O O . GLY A 1 215 ? -8.211 9.070 9.818 1.00 98.31 215 GLY A O 1
ATOM 1737 N N . LEU A 1 216 ? -6.603 10.619 9.815 1.00 98.19 216 LEU A N 1
ATOM 1738 C CA . LEU A 1 216 ? -7.382 11.605 10.577 1.00 98.19 216 LEU A CA 1
ATOM 1739 C C . LEU A 1 216 ? -8.657 12.064 9.860 1.00 98.19 216 LEU A C 1
ATOM 1741 O O . LEU A 1 216 ? -9.647 12.369 10.534 1.00 98.19 216 LEU A O 1
ATOM 1745 N N . ASP A 1 217 ? -8.626 12.121 8.529 1.00 97.88 217 ASP A N 1
ATOM 1746 C CA . ASP A 1 217 ? -9.772 12.475 7.689 1.00 97.88 217 ASP A CA 1
ATOM 1747 C C . ASP A 1 217 ? -10.848 11.374 7.662 1.00 97.88 217 ASP A C 1
ATOM 1749 O O . ASP A 1 217 ? -12.038 11.656 7.519 1.00 97.88 217 ASP A O 1
ATOM 1753 N N . MET A 1 218 ? -10.461 10.112 7.872 1.00 96.62 218 MET A N 1
ATOM 1754 C CA . MET A 1 218 ? -11.405 9.001 7.887 1.00 96.62 218 MET A CA 1
ATOM 1755 C C . MET A 1 218 ? -12.305 9.046 9.128 1.00 96.62 218 MET A C 1
ATOM 1757 O O . MET A 1 218 ? -11.838 9.096 10.269 1.00 96.62 218 MET A O 1
ATOM 1761 N N . LYS A 1 219 ? -13.624 9.000 8.905 1.00 96.19 219 LYS A N 1
ATOM 1762 C CA . LYS A 1 219 ? -14.642 8.955 9.966 1.00 96.19 219 LYS A CA 1
ATOM 1763 C C . LYS A 1 219 ? -15.666 7.877 9.662 1.00 96.19 219 LYS A C 1
ATOM 1765 O O . LYS A 1 219 ? -16.340 7.955 8.638 1.00 96.19 219 LYS A O 1
ATOM 1770 N N . TYR A 1 220 ? -15.792 6.907 10.557 1.00 95.38 220 TYR A N 1
ATOM 1771 C CA . TYR A 1 220 ? -16.877 5.932 10.527 1.00 95.38 220 TYR A CA 1
ATOM 1772 C C . TYR A 1 220 ? -18.182 6.544 11.038 1.00 95.38 220 TYR A C 1
ATOM 1774 O O . TYR A 1 220 ? -18.173 7.413 11.913 1.00 95.38 220 TYR A O 1
ATOM 1782 N N . ASP A 1 221 ? -19.301 6.074 10.495 1.00 91.88 221 ASP A N 1
ATOM 1783 C CA . ASP A 1 221 ? -20.626 6.432 10.984 1.00 91.88 221 ASP A CA 1
ATOM 1784 C C . ASP A 1 221 ? -20.865 5.787 12.361 1.00 91.88 221 ASP A C 1
ATOM 1786 O O . ASP A 1 221 ? -20.605 4.592 12.535 1.00 91.88 221 ASP A O 1
ATOM 1790 N N . PRO A 1 222 ? -21.443 6.520 13.329 1.00 85.69 222 PRO A N 1
ATOM 1791 C CA . PRO A 1 222 ? -21.631 6.031 14.699 1.00 85.69 222 PRO A CA 1
ATOM 1792 C C . PRO A 1 222 ? -22.662 4.896 14.817 1.00 85.69 222 PRO A C 1
ATOM 1794 O O . PRO A 1 222 ? -22.763 4.258 15.857 1.00 85.69 222 PRO A O 1
ATOM 1797 N N . ASN A 1 223 ? -23.423 4.619 13.756 1.00 84.12 223 ASN A N 1
ATOM 1798 C CA . ASN A 1 223 ? -24.522 3.652 13.764 1.00 84.12 223 ASN A CA 1
ATOM 1799 C C . ASN A 1 223 ? -24.061 2.189 13.607 1.00 84.12 223 ASN A C 1
ATOM 1801 O O . ASN A 1 223 ? -24.896 1.318 13.379 1.00 84.12 223 ASN A O 1
ATOM 1805 N N . GLY A 1 224 ? -22.751 1.918 13.628 1.00 78.62 224 GLY A N 1
ATOM 1806 C CA . GLY A 1 224 ? -22.205 0.559 13.535 1.00 78.62 224 GLY A CA 1
ATOM 1807 C C . GLY A 1 224 ? -22.540 -0.170 12.231 1.00 78.62 224 GLY A C 1
ATOM 1808 O O . GLY A 1 224 ? -22.666 -1.391 12.209 1.00 78.62 224 GLY A O 1
ATOM 1809 N N . SER A 1 225 ? -22.708 0.578 11.134 1.00 83.94 225 SER A N 1
ATOM 1810 C CA . SER A 1 225 ? -23.060 0.038 9.808 1.00 83.94 225 SER A CA 1
ATOM 1811 C C . SER A 1 225 ? -21.851 -0.219 8.899 1.00 83.94 225 SER A C 1
ATOM 1813 O O . SER A 1 225 ? -22.014 -0.661 7.763 1.00 83.94 225 SER A O 1
ATOM 1815 N N . GLY A 1 226 ? -20.643 0.118 9.364 1.00 86.25 226 GLY A N 1
ATOM 1816 C CA . GLY A 1 226 ? -19.401 0.039 8.588 1.00 86.25 226 GLY A CA 1
ATOM 1817 C C . GLY A 1 226 ? -19.244 1.080 7.486 1.00 86.25 226 GLY A C 1
ATOM 1818 O O . GLY A 1 226 ? -18.237 1.070 6.775 1.00 86.25 226 GLY A O 1
ATOM 1819 N N . ARG A 1 227 ? -20.209 1.994 7.356 1.00 91.25 227 ARG A N 1
ATOM 1820 C CA . ARG A 1 227 ? -20.089 3.176 6.506 1.00 91.25 227 ARG A CA 1
ATOM 1821 C C . ARG A 1 227 ? -19.061 4.135 7.085 1.00 91.25 227 ARG A C 1
ATOM 1823 O O . ARG A 1 227 ? -18.944 4.284 8.300 1.00 91.25 227 ARG A O 1
ATOM 1830 N N . ALA A 1 228 ? -18.327 4.783 6.195 1.00 94.00 228 ALA A N 1
ATOM 1831 C CA . ALA A 1 228 ? -17.371 5.812 6.546 1.00 94.00 228 ALA A CA 1
ATOM 1832 C C . ALA A 1 228 ? -17.365 6.911 5.484 1.00 94.00 228 ALA A C 1
ATOM 1834 O O . ALA A 1 228 ? -17.873 6.744 4.375 1.00 94.00 228 ALA A O 1
ATOM 1835 N N . ARG A 1 229 ? -16.752 8.034 5.835 1.00 96.06 229 ARG A N 1
ATOM 1836 C CA . ARG A 1 229 ? -16.431 9.148 4.945 1.00 96.06 229 ARG A CA 1
ATOM 1837 C C . ARG A 1 229 ? -14.955 9.509 5.071 1.00 96.06 229 ARG A C 1
ATOM 1839 O O . ARG A 1 229 ? -14.284 9.067 6.006 1.00 96.06 229 ARG A O 1
ATOM 1846 N N . GLY A 1 230 ? -14.483 10.323 4.137 1.00 97.44 230 GLY A N 1
ATOM 1847 C CA . GLY A 1 230 ? -13.091 10.749 4.039 1.00 97.44 230 GLY A CA 1
ATOM 1848 C C . GLY A 1 230 ? -12.349 10.055 2.902 1.00 97.44 230 GLY A C 1
ATOM 1849 O O . GLY A 1 230 ? -12.834 9.099 2.285 1.00 97.44 230 GLY A O 1
ATOM 1850 N N . ARG A 1 231 ? -11.144 10.537 2.624 1.00 98.00 231 ARG A N 1
ATOM 1851 C CA . ARG A 1 231 ? -10.391 10.211 1.419 1.00 98.00 231 ARG A CA 1
ATOM 1852 C C . ARG A 1 231 ? -10.015 8.735 1.318 1.00 98.00 231 ARG A C 1
ATOM 1854 O O . ARG A 1 231 ? -10.087 8.167 0.234 1.00 98.00 231 ARG A O 1
ATOM 1861 N N . LEU A 1 232 ? -9.694 8.067 2.430 1.00 97.50 232 LEU A N 1
ATOM 1862 C CA . LEU A 1 232 ? -9.429 6.618 2.421 1.00 97.50 232 LEU A CA 1
ATOM 1863 C C . LEU A 1 232 ? -10.632 5.794 1.951 1.00 97.50 232 LEU A C 1
ATOM 1865 O O . LEU A 1 232 ? -10.465 4.801 1.240 1.00 97.50 232 LEU A O 1
ATOM 1869 N N . PHE A 1 233 ? -11.845 6.210 2.316 1.00 97.12 233 PHE A N 1
ATOM 1870 C CA . PHE A 1 233 ? -13.066 5.536 1.888 1.00 97.12 233 PHE A CA 1
ATOM 1871 C C . PHE A 1 233 ? -13.321 5.739 0.386 1.00 97.12 233 PHE A C 1
ATOM 1873 O O . PHE A 1 233 ? -13.687 4.794 -0.314 1.00 97.12 233 PHE A O 1
ATOM 1880 N N . GLU A 1 234 ? -13.058 6.942 -0.131 1.00 98.19 234 GLU A N 1
ATOM 1881 C CA . GLU A 1 234 ? -13.143 7.242 -1.566 1.00 98.19 234 GLU A CA 1
ATOM 1882 C C . GLU A 1 234 ? -12.125 6.447 -2.389 1.00 98.19 234 GLU A C 1
ATOM 1884 O O . GLU A 1 234 ? -12.490 5.829 -3.391 1.00 98.19 234 GLU A O 1
ATOM 1889 N N . LEU A 1 235 ? -10.863 6.414 -1.945 1.00 98.56 235 LEU A N 1
ATOM 1890 C CA . LEU A 1 235 ? -9.792 5.645 -2.582 1.00 98.56 235 LEU A CA 1
ATOM 1891 C C . LEU A 1 235 ? -10.137 4.155 -2.624 1.00 98.56 235 LEU A C 1
ATOM 1893 O O . LEU A 1 235 ? -9.961 3.505 -3.655 1.00 98.56 235 LEU A O 1
ATOM 1897 N N . ARG A 1 236 ? -10.708 3.624 -1.537 1.00 97.88 236 ARG A N 1
ATOM 1898 C CA . ARG A 1 236 ? -11.189 2.242 -1.492 1.00 97.88 236 ARG A CA 1
ATOM 1899 C C . ARG A 1 236 ? -12.279 1.977 -2.517 1.00 97.88 236 ARG A C 1
ATOM 1901 O O . ARG A 1 236 ? -12.191 1.010 -3.272 1.00 97.88 236 ARG A O 1
ATOM 1908 N N . LYS A 1 237 ? -13.301 2.836 -2.557 1.00 97.81 237 LYS A N 1
ATOM 1909 C CA . LYS A 1 237 ? -14.392 2.719 -3.530 1.00 97.81 237 LYS A CA 1
ATOM 1910 C C . LYS A 1 237 ? -13.851 2.753 -4.958 1.00 97.81 237 LYS A C 1
ATOM 1912 O O . LYS A 1 237 ? -14.248 1.931 -5.779 1.00 97.81 237 LYS A O 1
ATOM 1917 N N . MET A 1 238 ? -12.920 3.665 -5.242 1.00 98.25 238 MET A N 1
ATOM 1918 C CA . MET A 1 238 ? -12.265 3.782 -6.544 1.00 98.25 238 MET A CA 1
ATOM 1919 C C . MET A 1 238 ? -11.542 2.489 -6.932 1.00 98.25 238 MET A C 1
ATOM 1921 O O . MET A 1 238 ? -11.780 1.967 -8.019 1.00 98.25 238 MET A O 1
ATOM 1925 N N . LEU A 1 239 ? -10.693 1.954 -6.050 1.00 97.81 239 LEU A N 1
ATOM 1926 C CA . LEU A 1 239 ? -9.949 0.717 -6.298 1.00 97.81 239 LEU A CA 1
ATOM 1927 C C . LEU A 1 239 ? -10.889 -0.473 -6.506 1.00 97.81 239 LEU A C 1
ATOM 1929 O O . LEU A 1 239 ? -10.736 -1.212 -7.476 1.00 97.81 239 LEU A O 1
ATOM 1933 N N . PHE A 1 240 ? -11.896 -0.622 -5.642 1.00 96.31 240 PHE A N 1
ATOM 1934 C CA . PHE A 1 240 ? -12.877 -1.699 -5.735 1.00 96.31 240 PHE A CA 1
ATOM 1935 C C . PHE A 1 240 ? -13.642 -1.672 -7.064 1.00 96.31 240 PHE A C 1
ATOM 1937 O O . PHE A 1 240 ? -13.725 -2.692 -7.746 1.00 96.31 240 PHE A O 1
ATOM 1944 N N . LEU A 1 241 ? -14.169 -0.508 -7.459 1.00 96.19 241 LEU A N 1
ATOM 1945 C CA . LEU A 1 241 ? -14.923 -0.378 -8.707 1.00 96.19 241 LEU A CA 1
ATOM 1946 C C . LEU A 1 241 ? -14.026 -0.566 -9.939 1.00 96.19 241 LEU A C 1
ATOM 1948 O O . LEU A 1 241 ? -14.458 -1.159 -10.924 1.00 96.19 241 LEU A O 1
ATOM 1952 N N . ASN A 1 242 ? -12.769 -0.116 -9.875 1.00 96.31 242 ASN A N 1
ATOM 1953 C CA . ASN A 1 242 ? -11.836 -0.195 -10.998 1.00 96.31 242 ASN A CA 1
ATOM 1954 C C . ASN A 1 242 ? -11.168 -1.572 -11.157 1.00 96.31 242 ASN A C 1
ATOM 1956 O O . ASN A 1 242 ? -10.647 -1.864 -12.232 1.00 96.31 242 ASN A O 1
ATOM 1960 N N . ARG A 1 243 ? -11.158 -2.443 -10.134 1.00 94.44 243 ARG A N 1
ATOM 1961 C CA . ARG A 1 243 ? -10.350 -3.684 -10.137 1.00 94.44 243 ARG A CA 1
ATOM 1962 C C . ARG A 1 243 ? -10.591 -4.598 -11.345 1.00 94.44 243 ARG A C 1
ATOM 1964 O O . ARG A 1 243 ? -9.665 -5.249 -11.814 1.00 94.44 243 ARG A O 1
ATOM 1971 N N . TRP A 1 244 ? -11.809 -4.615 -11.885 1.00 92.81 244 TRP A N 1
ATOM 1972 C CA . TRP A 1 244 ? -12.180 -5.457 -13.030 1.00 92.81 244 TRP A CA 1
ATOM 1973 C C . TRP A 1 244 ? -11.699 -4.928 -14.385 1.00 92.81 244 TRP A C 1
ATOM 1975 O O . TRP A 1 244 ? -11.566 -5.705 -15.331 1.00 92.81 244 TRP A O 1
ATOM 1985 N N . GLU A 1 245 ? -11.447 -3.625 -14.483 1.00 93.50 245 GLU A N 1
ATOM 1986 C CA . GLU A 1 245 ? -11.004 -2.935 -15.706 1.00 93.50 245 GLU A CA 1
ATOM 1987 C C . GLU A 1 245 ? -9.540 -2.481 -15.623 1.00 93.50 245 GLU A C 1
ATOM 1989 O O . GLU A 1 245 ? -8.926 -2.080 -16.615 1.00 93.50 245 GLU A O 1
ATOM 1994 N N . SER A 1 246 ? -8.976 -2.573 -14.422 1.00 95.25 246 SER A N 1
ATOM 1995 C CA . SER A 1 246 ? -7.615 -2.207 -14.093 1.00 95.25 246 SER A CA 1
ATOM 1996 C C . SER A 1 246 ? -6.583 -2.918 -14.963 1.00 95.25 246 SER A C 1
ATOM 1998 O O . SER A 1 246 ? -6.678 -4.111 -15.266 1.00 95.25 246 SER A O 1
ATOM 2000 N N . LYS A 1 247 ? -5.515 -2.185 -15.288 1.00 94.94 247 LYS A N 1
ATOM 2001 C CA . LYS A 1 247 ? -4.373 -2.732 -16.013 1.00 94.94 247 LYS A CA 1
ATOM 2002 C C . LYS A 1 247 ? -3.520 -3.663 -15.140 1.00 94.94 247 LYS A C 1
ATOM 2004 O O . LYS A 1 247 ? -2.730 -4.440 -15.663 1.00 94.94 247 LYS A O 1
ATOM 2009 N N . LEU A 1 248 ? -3.666 -3.650 -13.824 1.00 96.38 248 LEU A N 1
ATOM 2010 C CA . LEU A 1 248 ? -2.956 -4.616 -12.989 1.00 96.38 248 LEU A CA 1
ATOM 2011 C C . LEU A 1 248 ? -3.484 -6.050 -13.183 1.00 96.38 248 LEU A C 1
ATOM 2013 O O . LEU A 1 248 ? -2.701 -6.991 -13.247 1.00 96.38 248 LEU A O 1
ATOM 2017 N N . PHE A 1 249 ? -4.803 -6.205 -13.323 1.00 96.00 249 PHE A N 1
ATOM 2018 C CA . PHE A 1 249 ? -5.486 -7.505 -13.280 1.00 96.00 249 PHE A CA 1
ATOM 2019 C C . PHE A 1 249 ? -5.922 -8.024 -14.661 1.00 96.00 249 PHE A C 1
ATOM 2021 O O . PHE A 1 249 ? -6.782 -8.897 -14.780 1.00 96.00 249 PHE A O 1
ATOM 2028 N N . ASP A 1 250 ? -5.347 -7.476 -15.731 1.00 94.94 250 ASP A N 1
ATOM 2029 C CA . ASP A 1 250 ? -5.587 -7.908 -17.108 1.00 94.94 250 ASP A CA 1
ATOM 2030 C C . ASP A 1 250 ? -4.417 -8.767 -17.604 1.00 94.94 250 ASP A C 1
ATOM 2032 O O . ASP A 1 250 ? -3.522 -8.309 -18.320 1.00 94.94 250 ASP A O 1
ATOM 2036 N N . THR A 1 251 ? -4.436 -10.032 -17.184 1.00 94.81 251 THR A N 1
ATOM 2037 C CA . THR A 1 251 ? -3.414 -11.039 -17.507 1.00 94.81 251 THR A CA 1
ATOM 2038 C C . THR A 1 251 ? -3.297 -11.275 -19.007 1.00 94.81 251 THR A C 1
ATOM 2040 O O . THR A 1 251 ? -2.190 -11.422 -19.507 1.00 94.81 251 THR A O 1
ATOM 2043 N N . ARG A 1 252 ? -4.414 -11.277 -19.752 1.00 93.62 252 ARG A N 1
ATOM 2044 C CA . ARG A 1 252 ? -4.378 -11.494 -21.207 1.00 93.62 252 ARG A CA 1
ATOM 2045 C C . ARG A 1 252 ? -3.590 -10.383 -21.889 1.00 93.62 252 ARG A C 1
ATOM 2047 O O . ARG A 1 252 ? -2.713 -10.672 -22.694 1.00 93.62 252 ARG A O 1
ATOM 2054 N N . ARG A 1 253 ? -3.864 -9.118 -21.558 1.00 94.12 253 ARG A N 1
ATOM 2055 C CA . ARG A 1 253 ? -3.081 -8.016 -22.125 1.00 94.12 253 ARG A CA 1
ATOM 2056 C C . ARG A 1 253 ? -1.630 -8.045 -21.651 1.00 94.12 253 ARG A C 1
ATOM 2058 O O . ARG A 1 253 ? -0.757 -7.743 -22.453 1.00 94.12 253 ARG A O 1
ATOM 2065 N N . TRP A 1 254 ? -1.362 -8.423 -20.398 1.00 95.44 254 TRP A N 1
ATOM 2066 C CA . TRP A 1 254 ? 0.014 -8.585 -19.914 1.00 95.44 254 TRP A CA 1
ATOM 2067 C C . TRP A 1 254 ? 0.791 -9.635 -20.725 1.00 95.44 254 TRP A C 1
ATOM 2069 O O . TRP A 1 254 ? 1.914 -9.362 -21.136 1.00 95.44 254 TRP A O 1
ATOM 2079 N N . VAL A 1 255 ? 0.181 -10.790 -21.022 1.00 95.31 255 VAL A N 1
ATOM 2080 C CA . VAL A 1 255 ? 0.786 -11.834 -21.871 1.00 95.31 255 VAL A CA 1
ATOM 2081 C C . VAL A 1 255 ? 1.091 -11.287 -23.266 1.00 95.31 255 VAL A C 1
ATOM 2083 O O . VAL A 1 255 ? 2.228 -11.399 -23.714 1.00 95.31 255 VAL A O 1
ATOM 2086 N N . ASN A 1 256 ? 0.136 -10.598 -23.898 1.00 95.44 256 ASN A N 1
ATOM 2087 C CA . ASN A 1 256 ? 0.353 -9.984 -25.213 1.00 95.44 256 ASN A CA 1
ATOM 2088 C C . ASN A 1 256 ? 1.498 -8.947 -25.200 1.00 95.44 256 ASN A C 1
ATOM 2090 O O . ASN A 1 256 ? 2.273 -8.860 -26.155 1.00 95.44 256 ASN A O 1
ATOM 2094 N N . ASP A 1 257 ? 1.613 -8.142 -24.134 1.00 95.06 257 ASP A N 1
ATOM 2095 C CA . ASP A 1 257 ? 2.715 -7.183 -23.973 1.00 95.06 257 ASP A CA 1
ATOM 2096 C C . ASP A 1 257 ? 4.065 -7.932 -23.894 1.00 95.06 257 ASP A C 1
ATOM 2098 O O . ASP A 1 257 ? 5.032 -7.537 -24.545 1.00 95.06 257 ASP A O 1
ATOM 2102 N N . VAL A 1 258 ? 4.136 -9.046 -23.158 1.00 95.06 258 VAL A N 1
ATOM 2103 C CA . VAL A 1 258 ? 5.355 -9.868 -23.049 1.00 95.06 258 VAL A CA 1
ATOM 2104 C C . VAL A 1 258 ? 5.732 -10.531 -24.372 1.00 95.06 258 VAL A C 1
ATOM 2106 O O . VAL A 1 258 ? 6.899 -10.481 -24.759 1.00 95.06 258 VAL A O 1
ATOM 2109 N N . GLU A 1 259 ? 4.769 -11.093 -25.099 1.00 96.56 259 GLU A N 1
ATOM 2110 C CA . GLU A 1 259 ? 5.001 -11.668 -26.431 1.00 96.56 259 GLU A CA 1
ATOM 2111 C C . GLU A 1 259 ? 5.547 -10.607 -27.400 1.00 96.56 259 GLU A C 1
ATOM 2113 O O . GLU A 1 259 ? 6.558 -10.830 -28.068 1.00 96.56 259 GLU A O 1
ATOM 2118 N N . THR A 1 260 ? 4.970 -9.399 -27.376 1.00 96.06 260 THR A N 1
ATOM 2119 C CA . THR A 1 260 ? 5.465 -8.250 -28.156 1.00 96.06 260 THR A CA 1
ATOM 2120 C C . THR A 1 260 ? 6.911 -7.894 -27.786 1.00 96.06 260 THR A C 1
ATOM 2122 O O . THR A 1 260 ? 7.729 -7.576 -28.656 1.00 96.06 260 THR A O 1
ATOM 2125 N N . ALA A 1 261 ? 7.259 -7.951 -26.496 1.00 95.69 261 ALA A N 1
ATOM 2126 C CA . ALA A 1 261 ? 8.631 -7.738 -26.043 1.00 95.69 261 ALA A CA 1
ATOM 2127 C C . ALA A 1 261 ? 9.582 -8.810 -26.569 1.00 95.69 261 ALA A C 1
ATOM 2129 O O . ALA A 1 261 ? 10.666 -8.459 -27.036 1.00 95.69 261 ALA A O 1
ATOM 2130 N N . TYR A 1 262 ? 9.194 -10.084 -26.540 1.00 96.31 262 TYR A N 1
ATOM 2131 C CA . TYR A 1 262 ? 10.019 -11.160 -27.085 1.00 96.31 262 TYR A CA 1
ATOM 2132 C C . TYR A 1 262 ? 10.280 -10.979 -28.579 1.00 96.31 262 TYR A C 1
ATOM 2134 O O . TYR A 1 262 ? 11.430 -11.080 -29.007 1.00 96.31 262 TYR A O 1
ATOM 2142 N N . GLU A 1 263 ? 9.272 -10.601 -29.364 1.00 97.12 263 GLU A N 1
ATOM 2143 C CA . GLU A 1 263 ? 9.461 -10.283 -30.783 1.00 97.12 263 GLU A CA 1
ATOM 2144 C C . GLU A 1 263 ? 10.395 -9.081 -31.000 1.00 97.12 263 GLU A C 1
ATOM 2146 O O . GLU A 1 263 ? 11.204 -9.059 -31.932 1.00 97.12 263 GLU A O 1
ATOM 2151 N N . ALA A 1 264 ? 10.308 -8.052 -30.153 1.00 95.88 264 ALA A N 1
ATOM 2152 C CA . ALA A 1 264 ? 11.189 -6.889 -30.225 1.00 95.88 264 ALA A CA 1
ATOM 2153 C C . ALA A 1 264 ? 12.646 -7.239 -29.875 1.00 95.88 264 ALA A C 1
ATOM 2155 O O . ALA A 1 264 ? 13.559 -6.825 -30.594 1.00 95.88 264 ALA A O 1
ATOM 2156 N N . VAL A 1 265 ? 12.858 -8.034 -28.821 1.00 96.19 265 VAL A N 1
ATOM 2157 C CA . VAL A 1 265 ? 14.178 -8.560 -28.436 1.00 96.19 265 VAL A CA 1
ATOM 2158 C C . VAL A 1 265 ? 14.756 -9.408 -29.567 1.00 96.19 265 VAL A C 1
ATOM 2160 O O . VAL A 1 265 ? 15.889 -9.175 -29.986 1.00 96.19 265 VAL A O 1
ATOM 2163 N N . TRP A 1 266 ? 13.966 -10.335 -30.115 1.00 97.06 266 TRP A N 1
ATOM 2164 C CA . TRP A 1 266 ? 14.390 -11.210 -31.206 1.00 97.06 266 TRP A CA 1
ATOM 2165 C C . TRP A 1 266 ? 14.814 -10.420 -32.448 1.00 97.06 266 TRP A C 1
ATOM 2167 O O . TRP A 1 266 ? 15.890 -10.653 -32.998 1.00 97.06 266 TRP A O 1
ATOM 2177 N N . ARG A 1 267 ? 14.022 -9.421 -32.860 1.00 96.81 267 ARG A N 1
ATOM 2178 C CA . ARG A 1 267 ? 14.354 -8.568 -34.014 1.00 96.81 267 ARG A CA 1
ATOM 2179 C C . ARG A 1 267 ? 15.665 -7.808 -33.839 1.00 96.81 267 ARG A C 1
ATOM 2181 O O . ARG A 1 267 ? 16.393 -7.671 -34.818 1.00 96.81 267 ARG A O 1
ATOM 2188 N N . LYS A 1 268 ? 15.965 -7.306 -32.637 1.00 95.81 268 LYS A N 1
ATOM 2189 C CA . LYS A 1 268 ? 17.256 -6.656 -32.357 1.00 95.81 268 LYS A CA 1
ATOM 2190 C C . LYS A 1 268 ? 18.408 -7.653 -32.421 1.00 95.81 268 LYS A C 1
ATOM 2192 O O . LYS A 1 268 ? 19.403 -7.387 -33.089 1.00 95.81 268 LYS A O 1
ATOM 2197 N N . TRP A 1 269 ? 18.232 -8.820 -31.804 1.00 95.81 269 TRP A N 1
ATOM 2198 C CA . TRP A 1 269 ? 19.240 -9.876 -31.802 1.00 95.81 269 TRP A CA 1
ATOM 2199 C C . TRP A 1 269 ? 19.616 -10.325 -33.222 1.00 95.81 269 TRP A C 1
ATOM 2201 O O . TRP A 1 269 ? 20.798 -10.363 -33.550 1.00 95.81 269 TRP A O 1
ATOM 2211 N N . VAL A 1 270 ? 18.631 -10.549 -34.104 1.00 97.81 270 VAL A N 1
ATOM 2212 C CA . VAL A 1 270 ? 18.866 -10.915 -35.518 1.00 97.81 270 VAL A CA 1
ATOM 2213 C C . VAL A 1 270 ? 19.690 -9.858 -36.269 1.00 97.81 270 VAL A C 1
ATOM 2215 O O . VAL A 1 270 ? 20.446 -10.197 -37.176 1.00 97.81 270 VAL A O 1
ATOM 2218 N N . LYS A 1 271 ? 19.574 -8.580 -35.896 1.00 97.31 271 LYS A N 1
ATOM 2219 C CA . LYS A 1 271 ? 20.343 -7.475 -36.492 1.00 97.31 271 LYS A CA 1
ATOM 2220 C C . LYS A 1 271 ? 21.715 -7.255 -35.846 1.00 97.31 271 LYS A C 1
ATOM 2222 O O . LYS A 1 271 ? 22.443 -6.371 -36.288 1.00 97.31 271 LYS A O 1
ATOM 2227 N N . GLY A 1 272 ? 22.061 -8.003 -34.796 1.00 96.31 272 GLY A N 1
ATOM 2228 C CA . GLY A 1 272 ? 23.253 -7.740 -33.986 1.00 96.31 272 GLY A CA 1
ATOM 2229 C C . GLY A 1 272 ? 23.167 -6.435 -33.182 1.00 96.31 272 GLY A C 1
ATOM 2230 O O . GLY A 1 272 ? 24.194 -5.861 -32.829 1.00 96.31 272 GLY A O 1
ATOM 2231 N N . GLU A 1 273 ? 21.956 -5.938 -32.915 1.00 94.75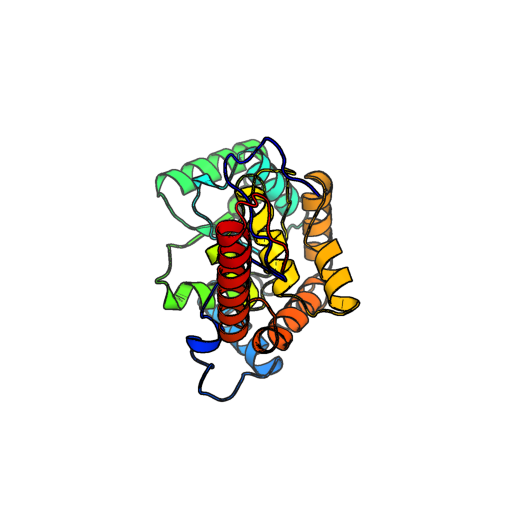 273 GLU A N 1
ATOM 2232 C CA . GLU A 1 273 ? 21.724 -4.730 -32.124 1.00 94.75 273 GLU A CA 1
ATOM 2233 C C . GLU A 1 273 ? 21.526 -5.087 -30.646 1.00 94.75 273 GLU A C 1
ATOM 2235 O O . GLU A 1 273 ? 20.725 -5.956 -30.300 1.00 94.75 273 GLU A O 1
ATOM 2240 N N . GLU A 1 274 ? 22.180 -4.350 -29.748 1.00 89.00 274 GLU A N 1
ATOM 2241 C CA . GLU A 1 274 ? 21.939 -4.443 -28.309 1.00 89.00 274 GLU A CA 1
ATOM 2242 C C . GLU A 1 274 ? 21.271 -3.183 -27.758 1.00 89.00 274 GLU A C 1
ATOM 2244 O O . GLU A 1 274 ? 21.540 -2.059 -28.182 1.00 89.00 274 GLU A O 1
ATOM 2249 N N . GLY A 1 275 ? 20.432 -3.359 -26.739 1.00 90.12 275 GLY A N 1
ATOM 2250 C CA . GLY A 1 275 ? 19.936 -2.258 -25.924 1.00 90.12 275 GLY A CA 1
ATOM 2251 C C . GLY A 1 275 ? 18.536 -2.497 -25.391 1.00 90.12 275 GLY A C 1
ATOM 2252 O O . GLY A 1 275 ? 17.839 -3.413 -25.823 1.00 90.12 275 GLY A O 1
ATOM 2253 N N . ASP A 1 276 ? 18.118 -1.613 -24.495 1.00 92.50 276 ASP A N 1
ATOM 2254 C CA . ASP A 1 276 ? 16.813 -1.682 -23.842 1.00 92.50 276 ASP A CA 1
ATOM 2255 C C . ASP A 1 276 ? 15.650 -1.712 -24.847 1.00 92.50 276 ASP A C 1
ATOM 2257 O O . ASP A 1 276 ? 15.723 -1.146 -25.949 1.00 92.50 276 ASP A O 1
ATOM 2261 N N . ILE A 1 277 ? 14.563 -2.365 -24.445 1.00 93.25 277 ILE A N 1
ATOM 2262 C CA . ILE A 1 277 ? 13.290 -2.417 -25.169 1.00 93.25 277 ILE A CA 1
ATOM 2263 C C . ILE A 1 277 ? 12.264 -1.597 -24.398 1.00 93.25 277 ILE A C 1
ATOM 2265 O O . ILE A 1 277 ? 12.180 -1.692 -23.178 1.00 93.25 277 ILE A O 1
ATOM 2269 N N . TRP A 1 278 ? 11.470 -0.816 -25.120 1.00 93.31 278 TRP A N 1
ATOM 2270 C CA . TRP A 1 278 ? 10.381 -0.015 -24.570 1.00 93.31 278 TRP A CA 1
ATOM 2271 C C . TRP A 1 278 ? 9.109 -0.384 -25.329 1.00 93.31 278 TRP A C 1
ATOM 2273 O O . TRP A 1 278 ? 9.088 -0.268 -26.556 1.00 93.31 278 TRP A O 1
ATOM 2283 N N . LEU A 1 279 ? 8.107 -0.891 -24.609 1.00 89.62 279 LEU A N 1
ATOM 2284 C CA . LEU A 1 279 ? 6.806 -1.288 -25.160 1.00 89.62 279 LEU A CA 1
ATOM 2285 C C . LEU A 1 279 ? 5.771 -0.163 -25.170 1.00 89.62 279 LEU A C 1
ATOM 2287 O O . LEU A 1 279 ? 5.877 0.747 -24.321 1.00 89.62 279 LEU A O 1
#

Organism: Coccidioides posadasii (strain RMSCC 757 / Silveira) (NCBI:txid443226)

pLDDT: mean 92.93, std 8.23, range [47.56, 98.81]

Secondary structure (DSSP, 8-state):
---BTTBSS--EE-SS-S----HHHHSTTSSSPPPPHHHHHHHHHHHHHHH-TTS-TT-EEEEE-S-GGG--HHHHHHHHHHHHH-TTEEEEEE--SHHHHHHHHHHHHHHH-HHHHTTEEEEPPPPHHHHHHHHTT-SEEE--SSS--SHHHHHHHHTT--EEB----SS-GGGSHHHHHHHHHS-SSHHHHHHHHHHB-SSHHHHHHHHHHHHHH-EE-TTSS--EESHHHHHHHHHHHHTTT-SSS-HHHHHHHHHHHHHHHHHHHHTT----EE-

Foldseek 3Di:
DDLPPPDPDFAAAFPFALDADACCPPPPCNVHDQDDPLRLLQLLLVVCCVVCVPQDLFAAEEEDEDALVLCDPLLLLLVLLLQLLQQRYAYEYECPPVVSLVVSLVSSCVRRNPSSSVRYHYDHDDDPNCLLVNLLNHLEYEFRQVFTDAVSLVSNLQSLQHYAAEVADPNPVRNCRSLSLQLQLADPDPVSVVSSDLRYDHDSVSSSVSSNQQSVQWGDDNPSSSDIDGDSSVSSNRSNVCRNVGRNNCNVVSVVSVVVSVVVVVVCVVVVHDHHHYD